Protein AF-A0A955XJ41-F1 (afdb_monomer)

Solvent-accessible surface area (backbone atoms only — not comparable to full-atom values): 13958 Å² total; per-residue (Å²): 121,62,72,56,64,52,56,71,74,58,29,57,46,48,48,54,53,58,72,77,46,78,98,50,59,32,32,36,33,60,58,56,49,47,42,31,34,90,88,40,94,58,90,63,77,48,43,33,35,38,32,64,40,56,60,67,63,51,51,52,60,45,70,76,32,88,57,41,42,82,51,98,47,95,46,34,31,33,35,62,88,76,66,35,39,33,37,56,40,62,32,54,83,80,44,52,68,58,46,76,41,99,87,73,48,71,48,77,27,46,53,51,35,44,43,83,78,61,34,40,77,42,94,52,46,52,93,64,35,23,36,50,32,68,50,50,48,50,43,42,38,47,45,52,25,71,76,38,55,91,83,28,60,66,44,58,55,54,48,34,52,45,38,56,39,44,48,66,51,22,84,70,56,38,60,56,53,47,51,61,44,48,76,75,42,94,65,97,80,65,52,67,41,40,50,16,11,17,49,46,14,35,54,38,49,76,62,50,53,74,70,36,45,50,52,50,55,49,47,78,69,32,56,90,71,53,43,100,70,60,94,51,79,78,38,39,58,67,67,23,42,68,31,20,51,54,16,44,70,48,84,129

Structure (mmCIF, N/CA/C/O backbone):
data_AF-A0A955XJ41-F1
#
_entry.id   AF-A0A955XJ41-F1
#
loop_
_atom_site.group_PDB
_atom_site.id
_atom_site.type_symbol
_atom_site.label_atom_id
_atom_site.label_alt_id
_atom_site.label_comp_id
_atom_site.label_asym_id
_atom_site.label_entity_id
_atom_site.label_seq_id
_atom_site.pdbx_PDB_ins_code
_atom_site.Cartn_x
_atom_site.Cartn_y
_atom_site.Cartn_z
_atom_site.occupancy
_atom_site.B_iso_or_equiv
_atom_site.auth_seq_id
_atom_site.auth_comp_id
_atom_site.auth_asym_id
_atom_site.auth_atom_id
_atom_site.pdbx_PDB_model_num
ATOM 1 N N . MET A 1 1 ? 12.639 -8.477 -0.400 1.00 65.50 1 MET A N 1
ATOM 2 C CA . MET A 1 1 ? 12.975 -7.058 -0.182 1.00 65.50 1 MET A CA 1
ATOM 3 C C . MET A 1 1 ? 12.779 -6.695 1.279 1.00 65.50 1 MET A C 1
ATOM 5 O O . MET A 1 1 ? 11.647 -6.737 1.748 1.00 65.50 1 MET A O 1
ATOM 9 N N . ARG A 1 2 ? 13.853 -6.351 1.993 1.00 72.25 2 ARG A N 1
ATOM 10 C CA . ARG A 1 2 ? 13.802 -5.883 3.391 1.00 72.25 2 ARG A CA 1
ATOM 11 C C . ARG A 1 2 ? 13.130 -4.505 3.498 1.00 72.25 2 ARG A C 1
ATOM 13 O O . ARG A 1 2 ? 13.432 -3.621 2.706 1.00 72.25 2 ARG A O 1
ATOM 20 N N . VAL A 1 3 ? 12.232 -4.314 4.463 1.00 78.81 3 VAL A N 1
ATOM 21 C CA . VAL A 1 3 ? 11.606 -3.005 4.739 1.00 78.81 3 VAL A CA 1
ATOM 22 C C . VAL A 1 3 ? 12.502 -2.195 5.701 1.00 78.81 3 VAL A C 1
ATOM 24 O O . VAL A 1 3 ? 12.950 -2.762 6.706 1.00 78.81 3 VAL A O 1
ATOM 27 N N . PRO A 1 4 ? 12.795 -0.907 5.422 1.00 84.69 4 PRO A N 1
ATOM 28 C CA . PRO A 1 4 ? 13.572 -0.045 6.324 1.00 84.69 4 PRO A CA 1
ATOM 29 C C . PRO A 1 4 ? 12.828 0.264 7.638 1.00 84.69 4 PRO A C 1
ATOM 31 O O . PRO A 1 4 ? 11.635 -0.003 7.727 1.00 84.69 4 PRO A O 1
ATOM 34 N N . PRO A 1 5 ? 13.484 0.814 8.677 1.00 88.38 5 PRO A N 1
ATOM 35 C CA . PRO A 1 5 ? 12.794 1.208 9.905 1.00 88.38 5 PRO A CA 1
ATOM 36 C C . PRO A 1 5 ? 11.839 2.395 9.691 1.00 88.38 5 PRO A C 1
ATOM 38 O O . PRO A 1 5 ? 11.996 3.192 8.769 1.00 88.38 5 PRO A O 1
ATOM 41 N N . LEU A 1 6 ? 10.848 2.503 10.573 1.00 91.19 6 LEU A N 1
ATOM 42 C CA . LEU A 1 6 ? 9.850 3.568 10.613 1.00 91.19 6 LEU A CA 1
ATOM 43 C C . LEU A 1 6 ? 10.397 4.779 11.379 1.00 91.19 6 LEU A C 1
ATOM 45 O O . LEU A 1 6 ? 11.135 4.613 12.348 1.00 91.19 6 LEU A O 1
ATOM 49 N N . ASP A 1 7 ? 10.018 5.989 10.964 1.00 90.94 7 ASP A N 1
ATOM 50 C CA . ASP A 1 7 ? 10.326 7.207 11.719 1.00 90.94 7 ASP A CA 1
ATOM 51 C C . ASP A 1 7 ? 9.689 7.178 13.119 1.00 90.94 7 ASP A C 1
ATOM 53 O O . ASP A 1 7 ? 8.556 6.719 13.290 1.00 90.94 7 ASP A O 1
ATOM 57 N N . ALA A 1 8 ? 10.392 7.726 14.113 1.00 89.31 8 ALA A N 1
ATOM 58 C CA . ALA A 1 8 ? 9.972 7.697 15.514 1.00 89.31 8 ALA A CA 1
ATOM 59 C C . ALA A 1 8 ? 8.598 8.357 15.756 1.00 89.31 8 ALA A C 1
ATOM 61 O O . ALA A 1 8 ? 7.858 7.940 16.652 1.00 89.31 8 ALA A O 1
ATOM 62 N N . GLY A 1 9 ? 8.233 9.373 14.963 1.00 89.81 9 GLY A N 1
ATOM 63 C CA . GLY A 1 9 ? 6.925 10.019 15.038 1.00 89.81 9 GLY A CA 1
ATOM 64 C C . GLY A 1 9 ? 5.792 9.073 14.641 1.00 89.81 9 GLY A C 1
ATOM 65 O O . GLY A 1 9 ? 4.794 8.968 15.359 1.00 89.81 9 GLY A O 1
ATOM 66 N N . TYR A 1 10 ? 5.966 8.339 13.540 1.00 94.31 10 TYR A N 1
ATOM 67 C CA . TYR A 1 10 ? 4.998 7.334 13.098 1.00 94.31 10 TYR A CA 1
ATOM 68 C C . TYR A 1 10 ? 5.013 6.082 13.975 1.00 94.31 10 TYR A C 1
ATOM 70 O O . TYR A 1 10 ? 3.951 5.522 14.236 1.00 94.31 10 TYR A O 1
ATOM 78 N N . GLU A 1 11 ? 6.175 5.664 14.480 1.00 94.88 11 GLU A N 1
ATOM 79 C CA . GLU A 1 11 ? 6.291 4.536 15.408 1.00 94.88 11 GLU A CA 1
ATOM 80 C C . GLU A 1 11 ? 5.440 4.762 16.663 1.00 94.88 11 GLU A C 1
ATOM 82 O O . GLU A 1 11 ? 4.608 3.920 17.006 1.00 94.88 11 GLU A O 1
ATOM 87 N N . ALA A 1 12 ? 5.565 5.927 17.306 1.00 94.06 12 ALA A N 1
ATOM 88 C CA . ALA A 1 12 ? 4.787 6.249 18.501 1.00 94.06 12 ALA A CA 1
ATOM 89 C C . ALA A 1 12 ? 3.269 6.252 18.233 1.00 94.06 12 ALA A C 1
ATOM 91 O O . ALA A 1 12 ? 2.487 5.770 19.059 1.00 94.06 12 ALA A O 1
ATOM 92 N N . GLN A 1 13 ? 2.846 6.762 17.071 1.00 95.50 13 GLN A N 1
ATOM 93 C CA . GLN A 1 13 ? 1.442 6.735 16.651 1.00 95.50 13 GLN A CA 1
ATOM 94 C C . GLN A 1 13 ? 0.953 5.306 16.406 1.00 95.50 13 GLN A C 1
ATOM 96 O O . GLN A 1 13 ? -0.112 4.936 16.898 1.00 95.50 13 GLN A O 1
ATOM 101 N N . LEU A 1 14 ? 1.728 4.498 15.683 1.00 96.81 14 LEU A N 1
ATOM 102 C CA . LEU A 1 14 ? 1.379 3.123 15.345 1.00 96.81 14 LEU A CA 1
ATOM 103 C C . LEU A 1 14 ? 1.300 2.237 16.590 1.00 96.81 14 LEU A C 1
ATOM 105 O O . LEU A 1 14 ? 0.358 1.463 16.709 1.00 96.81 14 LEU A O 1
ATOM 109 N N . VAL A 1 15 ? 2.228 2.378 17.542 1.00 95.94 15 VAL A N 1
ATOM 110 C CA . VAL A 1 15 ? 2.176 1.675 18.839 1.00 95.94 15 VAL A CA 1
ATOM 111 C C . VAL A 1 15 ? 0.882 2.000 19.574 1.00 95.94 15 VAL A C 1
ATOM 113 O O . VAL A 1 15 ? 0.216 1.104 20.090 1.00 95.94 15 VAL A O 1
ATOM 116 N N . ALA A 1 16 ? 0.520 3.283 19.614 1.00 96.19 16 ALA A N 1
ATOM 117 C CA . ALA A 1 16 ? -0.697 3.732 20.257 1.00 96.19 16 ALA A CA 1
ATOM 118 C C . ALA A 1 16 ? -1.946 3.139 19.586 1.00 96.19 16 ALA A C 1
ATOM 120 O O . ALA A 1 16 ? -2.750 2.503 20.255 1.00 96.19 16 ALA A O 1
ATOM 121 N N . ILE A 1 17 ? -2.061 3.307 18.271 1.00 97.25 17 ILE A N 1
ATOM 122 C CA . ILE A 1 17 ? -3.190 2.837 17.463 1.00 97.25 17 ILE A CA 1
ATOM 123 C C . ILE A 1 17 ? -3.348 1.317 17.541 1.00 97.25 17 ILE A C 1
ATOM 125 O O . ILE A 1 17 ? -4.450 0.828 17.762 1.00 97.25 17 ILE A O 1
ATOM 129 N N . ALA A 1 18 ? -2.260 0.567 17.374 1.00 95.94 18 ALA A N 1
ATOM 130 C CA . ALA A 1 18 ? -2.313 -0.887 17.304 1.00 95.94 18 ALA A CA 1
ATOM 131 C C . ALA A 1 18 ? -2.729 -1.524 18.641 1.00 95.94 18 ALA A C 1
ATOM 133 O O . ALA A 1 18 ? -3.410 -2.542 18.644 1.00 95.94 18 ALA A O 1
ATOM 134 N N . ALA A 1 19 ? -2.396 -0.892 19.773 1.00 95.50 19 ALA A N 1
ATOM 135 C CA . ALA A 1 19 ? -2.846 -1.334 21.096 1.00 95.50 19 ALA A CA 1
ATOM 136 C C . ALA A 1 19 ? -4.365 -1.193 21.310 1.00 95.50 19 ALA A C 1
ATOM 138 O O . ALA A 1 19 ? -4.930 -1.918 22.126 1.00 95.50 19 ALA A O 1
ATOM 139 N N . ASP A 1 20 ? -5.006 -0.270 20.588 1.00 96.19 20 ASP A N 1
ATOM 140 C CA . ASP A 1 20 ? -6.439 0.026 20.684 1.00 96.19 20 ASP A CA 1
ATOM 141 C C . ASP A 1 20 ? -7.254 -0.662 19.559 1.00 96.19 20 ASP A C 1
ATOM 143 O O . ASP A 1 20 ? -8.468 -0.459 19.456 1.00 96.19 20 ASP A O 1
ATOM 147 N N . LEU A 1 21 ? -6.605 -1.474 18.712 1.00 95.25 21 LEU A N 1
ATOM 148 C CA . LEU A 1 21 ? -7.235 -2.311 17.684 1.00 95.25 21 LEU A CA 1
ATOM 149 C C . LEU A 1 21 ? -7.470 -3.748 18.188 1.00 95.25 21 LEU A C 1
ATOM 151 O O . LEU A 1 21 ? -6.808 -4.195 19.126 1.00 95.25 21 LEU A O 1
ATOM 155 N N . PRO A 1 22 ? -8.387 -4.509 17.558 1.00 91.75 22 PRO A N 1
ATOM 156 C CA . PRO A 1 22 ? -8.561 -5.926 17.865 1.00 91.75 22 PRO A CA 1
ATOM 157 C C . PRO A 1 22 ? -7.255 -6.716 17.714 1.00 91.75 22 PRO A C 1
ATOM 159 O O . PRO A 1 22 ? -6.515 -6.502 16.753 1.00 91.75 22 PRO A O 1
ATOM 162 N N . ASP A 1 23 ? -7.021 -7.682 18.611 1.00 91.25 23 ASP A N 1
ATOM 163 C CA . ASP A 1 23 ? -5.862 -8.586 18.563 1.00 91.25 23 ASP A CA 1
ATOM 164 C C . ASP A 1 23 ? -5.973 -9.562 17.379 1.00 91.25 23 ASP A C 1
ATOM 166 O O . ASP A 1 23 ? -6.467 -10.692 17.471 1.00 91.25 23 ASP A O 1
ATOM 170 N N . LYS A 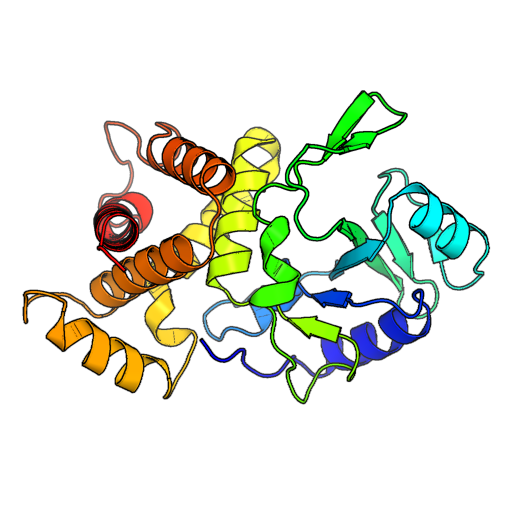1 24 ? -5.596 -9.056 16.207 1.00 90.94 24 LYS A N 1
ATOM 171 C CA . LYS A 1 24 ? -5.627 -9.720 14.908 1.00 90.94 24 LYS A CA 1
ATOM 172 C C . LYS A 1 24 ? -4.363 -9.352 14.135 1.00 90.94 24 LYS A C 1
ATOM 174 O O . LYS A 1 24 ? -3.781 -8.298 14.378 1.00 90.94 24 LYS A O 1
ATOM 179 N N . PRO A 1 25 ? -3.945 -10.177 13.160 1.00 90.44 25 PRO A N 1
ATOM 180 C CA . PRO A 1 25 ? -2.874 -9.801 12.248 1.00 90.44 25 PRO A CA 1
ATOM 181 C C . PRO A 1 25 ? -3.145 -8.446 11.577 1.00 90.44 25 PRO A C 1
ATOM 183 O O . PRO A 1 25 ? -4.176 -8.274 10.919 1.00 90.44 25 PRO A O 1
ATOM 186 N N . LEU A 1 26 ? -2.200 -7.517 11.740 1.00 94.50 26 LEU A N 1
ATOM 187 C CA . LEU A 1 26 ? -2.219 -6.176 11.157 1.00 94.50 26 LEU A CA 1
ATOM 188 C C . LEU A 1 26 ? -1.096 -6.029 10.132 1.00 94.50 26 LEU A C 1
ATOM 190 O O . LEU A 1 26 ? 0.039 -6.447 10.374 1.00 94.50 26 LEU A O 1
ATOM 194 N N . VAL A 1 27 ? -1.397 -5.387 9.007 1.00 95.50 27 VAL A N 1
ATOM 195 C CA . VAL A 1 27 ? -0.413 -5.024 7.987 1.00 95.50 27 VAL A CA 1
ATOM 196 C C . VAL A 1 27 ? -0.485 -3.524 7.719 1.00 95.50 27 VAL A C 1
ATOM 198 O O . VAL A 1 27 ? -1.509 -3.017 7.266 1.00 95.50 27 VAL A O 1
ATOM 201 N N . LEU A 1 28 ? 0.616 -2.823 7.977 1.00 96.12 28 LEU A N 1
ATOM 202 C CA . LEU A 1 28 ? 0.825 -1.431 7.598 1.00 96.12 28 LEU A CA 1
ATOM 203 C C . LEU A 1 28 ? 1.049 -1.333 6.088 1.00 96.12 28 LEU A C 1
ATOM 205 O O . LEU A 1 28 ? 1.919 -2.012 5.529 1.00 96.12 28 LEU A O 1
ATOM 209 N N . VAL A 1 29 ? 0.266 -0.472 5.442 1.00 95.06 29 VAL A N 1
ATOM 210 C CA . VAL A 1 29 ? 0.327 -0.196 4.003 1.00 95.06 29 VAL A CA 1
ATOM 211 C C . VAL A 1 29 ? 0.332 1.319 3.757 1.00 95.06 29 VAL A C 1
ATOM 213 O O . VAL A 1 29 ? 0.515 2.118 4.675 1.00 95.06 29 VAL A O 1
ATOM 216 N N . GLY A 1 30 ? 0.152 1.725 2.499 1.00 92.94 30 GLY A N 1
ATOM 217 C CA . GLY A 1 30 ? -0.169 3.110 2.168 1.00 92.94 30 GLY A CA 1
ATOM 218 C C . GLY A 1 30 ? 0.959 4.103 2.442 1.00 92.94 30 GLY A C 1
ATOM 219 O O . GLY A 1 30 ? 2.134 3.781 2.280 1.00 92.94 30 GLY A O 1
ATOM 220 N N . GLY A 1 31 ? 0.599 5.346 2.768 1.00 92.69 31 GLY A N 1
ATOM 221 C CA . GLY A 1 31 ? 1.551 6.464 2.798 1.00 92.69 31 GLY A CA 1
ATOM 222 C C . GLY A 1 31 ? 2.660 6.305 3.842 1.00 92.69 31 GLY A C 1
ATOM 223 O O . GLY A 1 31 ? 3.823 6.548 3.533 1.00 92.69 31 GLY A O 1
ATOM 224 N N . VAL A 1 32 ? 2.309 5.840 5.044 1.00 94.75 32 VAL A N 1
ATOM 225 C CA . VAL A 1 32 ? 3.264 5.635 6.149 1.00 94.75 32 VAL A CA 1
ATOM 226 C C . VAL A 1 32 ? 4.233 4.491 5.839 1.00 94.75 32 VAL A C 1
ATOM 228 O O . VAL A 1 32 ? 5.422 4.590 6.131 1.00 94.75 32 VAL A O 1
ATOM 231 N N . ALA A 1 33 ? 3.765 3.417 5.194 1.00 94.12 33 ALA A N 1
ATOM 232 C CA . ALA A 1 33 ? 4.663 2.351 4.750 1.00 94.12 33 ALA A CA 1
ATOM 233 C C . ALA A 1 33 ? 5.641 2.844 3.667 1.00 94.12 33 ALA A C 1
ATOM 235 O O . ALA A 1 33 ? 6.806 2.455 3.661 1.00 94.12 33 ALA A O 1
ATOM 236 N N . LEU A 1 34 ? 5.196 3.730 2.767 1.00 93.31 34 LEU A N 1
ATOM 237 C CA . LEU A 1 34 ? 6.064 4.316 1.740 1.00 93.31 34 LEU A CA 1
ATOM 238 C C . LEU A 1 34 ? 7.125 5.245 2.324 1.00 93.31 34 LEU A C 1
ATOM 240 O O . LEU A 1 34 ? 8.253 5.214 1.846 1.00 93.31 34 LEU A O 1
ATOM 244 N N . SER A 1 35 ? 6.807 6.025 3.363 1.00 92.56 35 SER A N 1
ATOM 245 C CA . SER A 1 35 ? 7.775 6.947 3.982 1.00 92.56 35 SER A CA 1
ATOM 246 C C . SER A 1 35 ? 8.961 6.244 4.648 1.00 92.56 35 SER A C 1
ATOM 248 O O . SER A 1 35 ? 9.924 6.898 5.028 1.00 92.56 35 SER A O 1
ATOM 250 N N . MET A 1 36 ? 8.908 4.917 4.803 1.00 91.19 36 MET A N 1
ATOM 251 C CA . MET A 1 36 ? 10.049 4.125 5.271 1.00 91.19 36 MET A CA 1
ATOM 252 C C . MET A 1 36 ? 11.150 4.037 4.201 1.00 91.19 36 MET A C 1
ATOM 254 O O . MET A 1 36 ? 12.303 3.776 4.526 1.00 91.19 36 MET A O 1
ATOM 258 N N . TYR A 1 37 ? 10.831 4.250 2.921 1.00 89.62 37 TYR A N 1
ATOM 259 C CA . TYR A 1 37 ? 11.792 4.147 1.823 1.00 89.62 37 TYR A CA 1
ATOM 260 C C . TYR A 1 37 ? 12.479 5.495 1.545 1.00 89.62 37 TYR A C 1
ATOM 262 O O . TYR A 1 37 ? 11.810 6.524 1.476 1.00 89.62 37 TYR A O 1
ATOM 270 N N . PRO A 1 38 ? 13.807 5.514 1.324 1.00 85.06 38 PRO A N 1
ATOM 271 C CA . PRO A 1 38 ? 14.610 6.745 1.350 1.00 85.06 38 PRO A CA 1
ATOM 272 C C . PRO A 1 38 ? 14.292 7.749 0.231 1.00 85.06 38 PRO A C 1
ATOM 274 O O . PRO A 1 38 ? 14.574 8.933 0.375 1.00 85.06 38 PRO A O 1
ATOM 277 N N . PHE A 1 39 ? 13.705 7.293 -0.876 1.00 87.44 39 PHE A N 1
ATOM 278 C CA . PHE A 1 39 ? 13.304 8.127 -2.017 1.00 87.44 39 PHE A CA 1
ATOM 279 C C . PHE A 1 39 ? 11.863 8.648 -1.912 1.00 87.44 39 PHE A C 1
ATOM 281 O O . PHE A 1 39 ? 11.379 9.329 -2.817 1.00 87.44 39 PHE A O 1
ATOM 288 N N . PHE A 1 40 ? 11.165 8.345 -0.817 1.00 89.00 40 PHE A N 1
ATOM 289 C CA . PHE A 1 40 ? 9.869 8.927 -0.506 1.00 89.00 40 PHE A CA 1
ATOM 290 C C . PHE A 1 40 ? 10.023 10.048 0.519 1.00 89.00 40 PHE A C 1
ATOM 292 O O . PHE A 1 40 ? 9.918 9.831 1.724 1.00 89.00 40 PHE A O 1
ATOM 299 N N . ASP A 1 41 ? 10.189 11.278 0.035 1.00 79.88 41 ASP A N 1
ATOM 300 C CA . ASP A 1 41 ? 10.057 12.472 0.874 1.00 79.88 41 ASP A CA 1
ATOM 301 C C . ASP A 1 41 ? 8.584 12.884 0.965 1.00 79.88 41 ASP A C 1
ATOM 303 O O . ASP A 1 41 ? 8.108 13.815 0.309 1.00 79.88 41 ASP A O 1
ATOM 307 N N . ARG A 1 42 ? 7.811 12.101 1.721 1.00 71.88 42 ARG A N 1
ATOM 308 C CA . ARG A 1 42 ? 6.382 12.340 1.904 1.00 71.88 42 ARG A CA 1
ATOM 309 C C . ARG A 1 42 ? 6.005 12.294 3.370 1.00 71.88 42 ARG A C 1
ATOM 311 O O . ARG A 1 42 ? 6.222 11.303 4.057 1.00 71.88 42 ARG A O 1
ATOM 318 N N . LYS A 1 43 ? 5.313 13.347 3.799 1.00 79.56 43 LYS A N 1
ATOM 319 C CA . LYS A 1 43 ? 4.518 13.341 5.025 1.00 79.56 43 LYS A CA 1
ATOM 320 C C . LYS A 1 43 ? 3.076 12.998 4.682 1.00 79.56 43 LYS A C 1
ATOM 322 O O . LYS A 1 43 ? 2.515 13.512 3.714 1.00 79.56 43 LYS A O 1
ATOM 327 N N . THR A 1 44 ? 2.497 12.104 5.462 1.00 87.69 44 THR A N 1
ATOM 328 C CA . THR A 1 44 ? 1.090 11.716 5.384 1.00 87.69 44 THR A CA 1
ATOM 329 C C . THR A 1 44 ? 0.475 11.811 6.774 1.00 87.69 44 THR A C 1
ATOM 331 O O . THR A 1 44 ? 1.114 11.448 7.763 1.00 87.69 44 THR A O 1
ATOM 334 N N . ASP A 1 45 ? -0.741 12.339 6.852 1.00 86.81 45 ASP A N 1
ATOM 335 C CA . ASP A 1 45 ? -1.441 12.542 8.128 1.00 86.81 45 ASP A CA 1
ATOM 336 C C . ASP A 1 45 ? -2.374 11.370 8.472 1.00 86.81 45 ASP A C 1
ATOM 338 O O . ASP A 1 45 ? -2.877 11.274 9.595 1.00 86.81 45 ASP A O 1
ATOM 342 N N . ASP A 1 46 ? -2.626 10.493 7.497 1.00 93.19 46 ASP A N 1
ATOM 343 C CA . ASP A 1 46 ? -3.395 9.267 7.641 1.00 93.19 46 ASP A CA 1
ATOM 344 C C . ASP A 1 46 ? -2.511 8.016 7.680 1.00 93.19 46 ASP A C 1
ATOM 346 O O . ASP A 1 46 ? -1.435 7.958 7.081 1.00 93.19 46 ASP A O 1
ATOM 350 N N . LEU A 1 47 ? -2.984 7.017 8.423 1.00 95.94 47 LEU A N 1
ATOM 351 C CA . LEU A 1 47 ? -2.344 5.721 8.594 1.00 95.94 47 LEU A CA 1
ATOM 352 C C . LEU A 1 47 ? -3.248 4.641 7.993 1.00 95.94 47 LEU A C 1
ATOM 354 O O . LEU A 1 47 ? -4.404 4.506 8.382 1.00 95.94 47 LEU A O 1
ATOM 358 N N . ASP A 1 48 ? -2.721 3.860 7.054 1.00 96.19 48 ASP A N 1
ATOM 359 C CA . ASP A 1 48 ? -3.462 2.791 6.386 1.00 96.19 48 ASP A CA 1
ATOM 360 C C . ASP A 1 48 ? -3.102 1.422 6.988 1.00 96.19 48 ASP A C 1
ATOM 362 O O . ASP A 1 48 ? -1.944 0.989 6.939 1.00 96.19 48 ASP A O 1
ATOM 366 N N . LEU A 1 49 ? -4.094 0.713 7.527 1.00 95.94 49 LEU A N 1
ATOM 367 C CA . LEU A 1 49 ? -3.954 -0.643 8.055 1.00 95.94 49 LEU A CA 1
ATOM 368 C C . LEU A 1 49 ? -4.883 -1.605 7.339 1.00 95.94 49 LEU A C 1
ATOM 370 O O . LEU A 1 49 ? -6.058 -1.334 7.110 1.00 95.94 49 LEU A O 1
ATOM 374 N N . VAL A 1 50 ? -4.352 -2.785 7.068 1.00 93.88 50 VAL A N 1
ATOM 375 C CA . VAL A 1 50 ? -5.122 -3.951 6.665 1.00 93.88 50 VAL A CA 1
ATOM 376 C C . VAL A 1 50 ? -5.190 -4.900 7.859 1.00 93.88 50 VAL A C 1
ATOM 378 O O . VAL A 1 50 ? -4.156 -5.244 8.430 1.00 93.88 50 VAL A O 1
ATOM 381 N N . ILE A 1 51 ? -6.392 -5.323 8.247 1.00 92.81 51 ILE A N 1
ATOM 382 C CA . ILE A 1 51 ? -6.625 -6.200 9.404 1.00 92.81 51 ILE A CA 1
ATOM 383 C C . ILE A 1 51 ? -7.293 -7.501 8.965 1.00 92.81 51 ILE A C 1
ATOM 385 O O . ILE A 1 51 ? -8.265 -7.481 8.212 1.00 92.81 51 ILE A O 1
ATOM 389 N N . ALA A 1 52 ? -6.796 -8.642 9.448 1.00 89.75 52 ALA A N 1
ATOM 390 C CA . ALA A 1 52 ? -7.360 -9.962 9.152 1.00 89.75 52 ALA A CA 1
ATOM 391 C C . ALA A 1 52 ? -8.690 -10.209 9.904 1.00 89.75 52 ALA A C 1
ATOM 393 O O . ALA A 1 52 ? -8.760 -10.995 10.852 1.00 89.75 52 ALA A O 1
ATOM 394 N N . SER A 1 53 ? -9.732 -9.486 9.498 1.00 89.44 53 SER A N 1
ATOM 395 C CA . SER A 1 53 ? -11.088 -9.489 10.048 1.00 89.44 53 SER A CA 1
ATOM 396 C C . SER A 1 53 ? -12.094 -9.080 8.965 1.00 89.44 53 SER A C 1
ATOM 398 O O . SER A 1 53 ? -11.727 -8.453 7.969 1.00 89.44 53 SER A O 1
ATOM 400 N N . ASP A 1 54 ? -13.369 -9.420 9.148 1.00 88.38 54 ASP A N 1
ATOM 401 C CA . ASP A 1 54 ? -14.450 -8.891 8.313 1.00 88.38 54 ASP A CA 1
ATOM 402 C C . ASP A 1 54 ? -14.872 -7.469 8.735 1.00 88.38 54 ASP A C 1
ATOM 404 O O . ASP A 1 54 ? -14.584 -7.023 9.848 1.00 88.38 54 ASP A O 1
ATOM 408 N N . ASP A 1 55 ? -15.540 -6.753 7.821 1.00 87.88 55 ASP A N 1
ATOM 409 C CA . ASP A 1 55 ? -15.993 -5.365 8.018 1.00 87.88 55 ASP A CA 1
ATOM 410 C C . ASP A 1 55 ? -16.945 -5.209 9.207 1.00 87.88 55 ASP A C 1
AT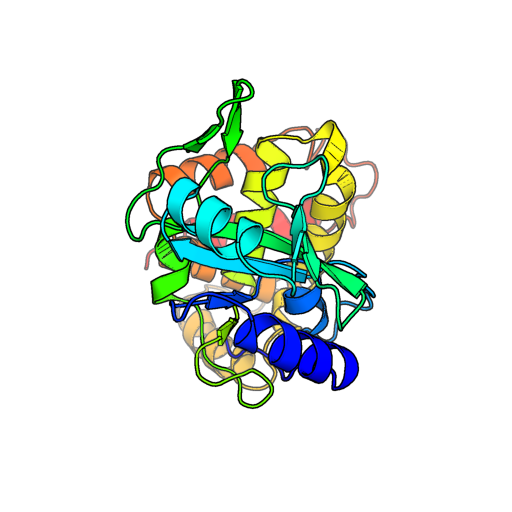OM 412 O O . ASP A 1 55 ? -16.815 -4.246 9.959 1.00 87.88 55 ASP A O 1
ATOM 416 N N . ALA A 1 56 ? -17.876 -6.145 9.404 1.00 89.44 56 ALA A N 1
ATOM 417 C CA . ALA A 1 56 ? -18.865 -6.039 10.471 1.00 89.44 56 ALA A CA 1
ATOM 418 C C . ALA A 1 56 ? -18.194 -6.125 11.848 1.00 89.44 56 ALA A C 1
ATOM 420 O O . ALA A 1 56 ? -18.435 -5.265 12.694 1.00 89.44 56 ALA A O 1
ATOM 421 N N . ALA A 1 57 ? -17.293 -7.092 12.034 1.00 91.62 57 ALA A N 1
ATOM 422 C CA . ALA A 1 57 ? -16.545 -7.268 13.274 1.00 91.62 57 ALA A CA 1
ATOM 423 C C . ALA A 1 57 ? -15.612 -6.083 13.576 1.00 91.62 57 ALA A C 1
ATOM 425 O O . ALA A 1 57 ? -15.495 -5.672 14.730 1.00 91.62 57 ALA A O 1
ATOM 426 N N . ILE A 1 58 ? -14.968 -5.499 12.555 1.00 93.25 58 ILE A N 1
ATOM 427 C CA . ILE A 1 58 ? -14.166 -4.274 12.729 1.00 93.25 58 ILE A CA 1
ATOM 428 C C . ILE A 1 58 ? -15.072 -3.126 13.167 1.00 93.25 58 ILE A C 1
ATOM 430 O O . ILE A 1 58 ? -14.767 -2.429 14.131 1.00 93.25 58 ILE A O 1
ATOM 434 N N . TYR A 1 59 ? -16.185 -2.924 12.462 1.00 92.75 59 TYR A N 1
ATOM 435 C CA . TYR A 1 59 ? -17.086 -1.813 12.729 1.00 92.75 59 TYR A CA 1
ATOM 436 C C . TYR A 1 59 ? -17.681 -1.885 14.139 1.00 92.75 59 TYR A C 1
ATOM 438 O O . TYR A 1 59 ? -17.723 -0.863 14.821 1.00 92.75 59 TYR A O 1
ATOM 446 N N . GLU A 1 60 ? -18.105 -3.070 14.582 1.00 93.75 60 GLU A N 1
ATOM 447 C CA . GLU A 1 60 ? -18.597 -3.315 15.943 1.00 93.75 60 GLU A CA 1
ATOM 448 C C . GLU A 1 60 ? -17.512 -2.993 16.981 1.00 93.75 60 GLU A C 1
ATOM 450 O O . GLU A 1 60 ? -17.708 -2.126 17.831 1.00 93.75 60 GLU A O 1
ATOM 455 N N . ALA A 1 61 ? -16.321 -3.585 16.838 1.00 95.19 61 ALA A N 1
ATOM 456 C CA . ALA A 1 61 ? -15.229 -3.405 17.793 1.00 95.19 61 ALA A CA 1
ATOM 457 C C . ALA A 1 61 ? -14.766 -1.944 17.933 1.00 95.19 61 ALA A C 1
ATOM 459 O O . ALA A 1 61 ? -14.455 -1.494 19.037 1.00 95.19 61 ALA A O 1
ATOM 460 N N . LEU A 1 62 ? -14.708 -1.194 16.828 1.00 96.75 62 LEU A N 1
ATOM 461 C CA . LEU A 1 62 ? -14.297 0.212 16.856 1.00 96.75 62 LEU A CA 1
ATOM 462 C C . LEU A 1 62 ? -15.428 1.143 17.305 1.00 96.75 62 LEU A C 1
ATOM 464 O O . LEU A 1 62 ? -15.150 2.159 17.934 1.00 96.75 62 LEU A O 1
ATOM 468 N N . SER A 1 63 ? -16.691 0.810 17.026 1.00 95.38 63 SER A N 1
ATOM 469 C CA . SER A 1 63 ? -17.840 1.611 17.479 1.00 95.38 63 SER A CA 1
ATOM 470 C C . SER A 1 63 ? -18.057 1.530 18.990 1.00 95.38 63 SER A C 1
ATOM 472 O O . SER A 1 63 ? -18.457 2.521 19.598 1.00 95.38 63 SER A O 1
ATOM 474 N N . ASP A 1 64 ? -17.765 0.378 19.597 1.00 94.62 64 ASP A N 1
ATOM 475 C CA . ASP A 1 64 ? -17.938 0.154 21.037 1.00 94.62 64 ASP A CA 1
ATOM 476 C C . ASP A 1 64 ? -16.767 0.690 21.881 1.00 94.62 64 ASP A C 1
ATOM 478 O O . ASP A 1 64 ? -16.843 0.745 23.112 1.00 94.62 64 ASP A O 1
ATOM 482 N N . SER A 1 65 ? -15.673 1.104 21.237 1.00 96.12 65 SER A N 1
ATOM 483 C CA . SER A 1 65 ? -14.467 1.581 21.908 1.00 96.12 65 SER A CA 1
ATOM 484 C C . SER A 1 65 ? -14.438 3.111 22.030 1.00 96.12 65 SER A C 1
ATOM 486 O O . SER A 1 65 ? -14.549 3.814 21.025 1.00 96.12 65 SER A O 1
ATOM 488 N N . PRO A 1 66 ? -14.170 3.677 23.225 1.00 96.94 66 PRO A N 1
ATOM 489 C CA . PRO A 1 66 ? -14.016 5.124 23.394 1.00 96.94 66 PRO A CA 1
ATOM 490 C C . PRO A 1 66 ? -12.729 5.676 22.757 1.00 96.94 66 PRO A C 1
ATOM 492 O O . PRO A 1 66 ? -12.555 6.892 22.688 1.00 96.94 66 PRO A O 1
ATOM 495 N N . ALA A 1 67 ? -11.809 4.809 22.318 1.00 97.75 67 ALA A N 1
ATOM 496 C CA . ALA A 1 67 ? -10.571 5.216 21.655 1.00 97.75 67 ALA A CA 1
ATOM 497 C C . ALA A 1 67 ? -10.794 5.659 20.200 1.00 97.75 67 ALA A C 1
ATOM 499 O O . ALA A 1 67 ? -9.900 6.260 19.599 1.00 97.75 67 ALA A O 1
ATOM 500 N N . TRP A 1 68 ? -11.972 5.386 19.635 1.00 98.25 68 TRP A N 1
ATOM 501 C CA . TRP A 1 68 ? -12.251 5.572 18.221 1.00 98.25 68 TRP A CA 1
ATOM 502 C C . TRP A 1 68 ? -13.482 6.439 17.996 1.00 98.25 68 TRP A C 1
ATOM 504 O O . TRP A 1 68 ? -14.436 6.460 18.767 1.00 98.25 68 TRP A O 1
ATOM 514 N N . THR A 1 69 ? -13.472 7.185 16.899 1.00 97.69 69 THR A N 1
ATOM 515 C CA . THR A 1 69 ? -14.674 7.828 16.374 1.00 97.69 69 THR A CA 1
ATOM 516 C C . THR A 1 69 ? -14.779 7.556 14.887 1.00 97.69 69 THR A C 1
ATOM 518 O O . THR A 1 69 ? -13.827 7.791 14.136 1.00 97.69 69 THR A O 1
ATOM 521 N N . SER A 1 70 ? -15.947 7.087 14.457 1.00 95.25 70 SER A N 1
ATOM 522 C CA . SER A 1 70 ? -16.243 6.882 13.044 1.00 95.25 70 SER A CA 1
ATOM 523 C C . SER A 1 70 ? -16.215 8.202 12.276 1.00 95.25 70 SER A C 1
ATOM 525 O O . SER A 1 70 ? -16.441 9.295 12.810 1.00 95.25 70 SER A O 1
ATOM 527 N N . THR A 1 71 ? -15.911 8.113 10.987 1.00 94.00 71 THR A N 1
ATOM 528 C CA . THR A 1 71 ? -16.058 9.239 10.067 1.00 94.00 71 THR A CA 1
ATOM 529 C C . THR A 1 71 ? -17.152 8.945 9.046 1.00 94.00 71 THR A C 1
ATOM 531 O O . THR A 1 71 ? -17.781 7.892 9.047 1.00 94.00 71 THR A O 1
ATOM 534 N N . ARG A 1 72 ? -17.373 9.892 8.133 1.00 89.31 72 ARG A N 1
ATOM 535 C CA . ARG A 1 72 ? -18.284 9.725 6.992 1.00 89.31 72 ARG A CA 1
ATOM 536 C C . ARG A 1 72 ? -17.817 8.695 5.955 1.00 89.31 72 ARG A C 1
ATOM 538 O O . ARG A 1 72 ? -18.603 8.342 5.088 1.00 89.31 72 ARG A O 1
ATOM 545 N N . LEU A 1 73 ? -16.556 8.258 5.995 1.00 87.69 73 LEU A N 1
ATOM 546 C CA . LEU A 1 73 ? -16.049 7.188 5.132 1.00 87.69 73 LEU A CA 1
ATOM 547 C C . LEU A 1 73 ? -16.013 5.889 5.943 1.00 87.69 73 LEU A C 1
ATOM 549 O O . LEU A 1 73 ? -15.392 5.864 7.002 1.00 87.69 73 LEU A O 1
ATOM 553 N N . ARG A 1 74 ? -16.641 4.820 5.432 1.00 87.69 74 ARG A N 1
ATOM 554 C CA . ARG A 1 74 ? -16.871 3.544 6.144 1.00 87.69 74 ARG A CA 1
ATOM 555 C C . ARG A 1 74 ? -15.639 2.984 6.859 1.00 87.69 74 ARG A C 1
ATOM 557 O O . ARG A 1 74 ? -15.743 2.547 7.997 1.00 87.69 74 ARG A O 1
ATOM 564 N N . PHE A 1 75 ? -14.490 3.011 6.194 1.00 91.75 75 PHE A N 1
ATOM 565 C CA . PHE A 1 75 ? -13.249 2.431 6.712 1.00 91.75 75 PHE A CA 1
ATOM 566 C C . PHE A 1 75 ? -12.332 3.427 7.404 1.00 91.75 75 PHE A C 1
ATOM 568 O O . PHE A 1 75 ? -11.290 3.031 7.914 1.00 91.75 75 PHE A O 1
ATOM 575 N N . ARG A 1 76 ? -12.701 4.709 7.429 1.00 95.25 76 ARG A N 1
ATOM 576 C CA . ARG A 1 76 ? -11.878 5.746 8.031 1.00 95.25 76 ARG A CA 1
ATOM 577 C C . ARG A 1 76 ? -12.378 6.064 9.424 1.00 95.25 76 ARG A C 1
ATOM 579 O O . ARG A 1 76 ? -13.517 6.502 9.610 1.00 95.25 76 ARG A O 1
ATOM 586 N N . TRP A 1 77 ? -11.469 5.950 10.371 1.00 97.62 77 TRP A N 1
ATOM 587 C CA . TRP A 1 77 ? -11.687 6.207 11.782 1.00 97.62 77 TRP A CA 1
ATOM 588 C C . TRP A 1 77 ? -10.741 7.297 12.255 1.00 97.62 77 TRP A C 1
ATOM 590 O O . TRP A 1 77 ? -9.681 7.523 11.678 1.00 97.62 77 TRP A O 1
ATOM 600 N N . ARG A 1 78 ? -11.120 8.001 13.312 1.00 98.06 78 ARG A N 1
ATOM 601 C CA . ARG A 1 78 ? -10.207 8.875 14.040 1.00 98.06 78 ARG A CA 1
ATOM 602 C C . ARG A 1 78 ? -9.832 8.191 15.341 1.00 98.06 78 ARG A C 1
ATOM 604 O O . ARG A 1 78 ? -10.720 7.857 16.122 1.00 98.06 78 ARG A O 1
ATOM 611 N N . HIS A 1 79 ? -8.537 8.032 15.574 1.00 98.00 79 HIS A N 1
ATOM 612 C CA . HIS A 1 79 ? -8.028 7.586 16.860 1.00 98.00 79 HIS A CA 1
ATOM 613 C C . HIS A 1 79 ? -7.975 8.777 17.826 1.00 98.00 79 HIS A C 1
ATOM 615 O O . HIS A 1 79 ? -7.323 9.789 17.552 1.00 98.00 79 HIS A O 1
ATOM 621 N N . GLU A 1 80 ? -8.679 8.699 18.951 1.00 97.88 80 GLU A N 1
ATOM 622 C CA . GLU A 1 80 ? -8.918 9.852 19.822 1.00 97.88 80 GLU A CA 1
ATOM 623 C C . GLU A 1 80 ? -7.647 10.337 20.526 1.00 97.88 80 GLU A C 1
ATOM 625 O O . GLU A 1 80 ? -7.448 11.548 20.649 1.00 97.88 80 GLU A O 1
ATOM 630 N N . ARG A 1 81 ? -6.750 9.420 20.911 1.00 96.69 81 ARG A N 1
ATOM 631 C CA . ARG A 1 81 ? -5.505 9.752 21.621 1.00 96.69 81 ARG A CA 1
ATOM 632 C C . ARG A 1 81 ? -4.453 10.396 20.722 1.00 96.69 81 ARG A C 1
ATOM 634 O O . ARG A 1 81 ? -3.824 11.366 21.131 1.00 96.69 81 ARG A O 1
ATOM 641 N N . THR A 1 82 ? -4.242 9.868 19.516 1.00 96.12 82 THR A N 1
ATOM 642 C CA . THR A 1 82 ? -3.216 10.398 18.595 1.00 96.12 82 THR A CA 1
ATOM 643 C C . THR A 1 82 ? -3.759 11.456 17.641 1.00 96.12 82 THR A C 1
ATOM 645 O O . THR A 1 82 ? -2.976 12.137 16.989 1.00 96.12 82 THR A O 1
ATOM 648 N N . ARG A 1 83 ? -5.090 11.601 17.544 1.00 96.44 83 ARG A N 1
ATOM 649 C CA . ARG A 1 83 ? -5.803 12.435 16.555 1.00 96.44 83 ARG A CA 1
ATOM 650 C C . ARG A 1 83 ? -5.585 12.016 15.097 1.00 96.44 83 ARG A C 1
ATOM 652 O O . ARG A 1 83 ? -6.066 12.702 14.199 1.00 96.44 83 ARG A O 1
ATOM 659 N N . THR A 1 84 ? -4.908 10.895 14.867 1.00 96.75 84 THR A N 1
ATOM 660 C CA . THR A 1 84 ? -4.603 10.348 13.542 1.00 96.75 84 THR A CA 1
ATOM 661 C C . THR A 1 84 ? -5.874 9.824 12.878 1.00 96.75 84 THR A C 1
ATOM 663 O O . THR A 1 84 ? -6.707 9.185 13.529 1.00 96.75 84 THR A O 1
ATOM 666 N N . LEU A 1 85 ? -6.017 10.082 11.578 1.00 97.94 85 LEU A N 1
ATOM 667 C CA . LEU A 1 85 ? -7.004 9.391 10.755 1.00 97.94 85 LEU A CA 1
ATOM 668 C C . LEU A 1 85 ? -6.435 8.034 10.351 1.00 97.94 85 LEU A C 1
ATOM 670 O O . LEU A 1 85 ? -5.313 7.958 9.864 1.00 97.94 85 LEU A O 1
ATOM 674 N N . VAL A 1 86 ? -7.199 6.973 10.563 1.00 98.00 86 VAL A N 1
ATOM 675 C CA . VAL A 1 86 ? -6.771 5.605 10.294 1.00 98.00 86 VAL A CA 1
ATOM 676 C C . VAL A 1 86 ? -7.762 4.963 9.339 1.00 98.00 86 VAL A C 1
ATOM 678 O O . VAL A 1 86 ? -8.948 4.862 9.657 1.00 98.00 86 VAL A O 1
ATOM 681 N N . ASP A 1 87 ? -7.278 4.539 8.179 1.00 95.81 87 ASP A N 1
ATOM 682 C CA . ASP A 1 87 ? -8.039 3.696 7.265 1.00 95.81 87 ASP A CA 1
ATOM 683 C C . ASP A 1 87 ? -7.817 2.236 7.680 1.00 95.81 87 ASP A C 1
ATOM 685 O O . ASP A 1 87 ? -6.721 1.704 7.533 1.00 95.81 87 ASP A O 1
ATOM 689 N N . VAL A 1 88 ? -8.846 1.599 8.245 1.00 95.50 88 VAL A N 1
ATOM 690 C CA . VAL A 1 88 ? -8.811 0.201 8.703 1.00 95.50 88 VAL A CA 1
ATOM 691 C C . VAL A 1 88 ? -9.583 -0.653 7.706 1.00 95.50 88 VAL A C 1
ATOM 693 O O . VAL A 1 88 ? -10.814 -0.688 7.706 1.00 95.50 88 VAL A O 1
ATOM 696 N N . LEU A 1 89 ? -8.848 -1.320 6.822 1.00 91.88 89 LEU A N 1
ATOM 697 C CA . LEU A 1 89 ? -9.397 -2.097 5.719 1.00 91.88 89 LEU A CA 1
ATOM 698 C C . LEU A 1 89 ? -9.508 -3.580 6.101 1.00 91.88 89 LEU A C 1
ATOM 700 O O . LEU A 1 89 ? -8.519 -4.177 6.541 1.00 91.88 89 LEU A O 1
ATOM 704 N N . PRO A 1 90 ? -10.686 -4.201 5.913 1.00 90.00 90 PRO A N 1
ATOM 705 C CA . PRO A 1 90 ? -10.869 -5.617 6.178 1.00 90.00 90 PRO A CA 1
ATOM 706 C C . PRO A 1 90 ? -10.088 -6.464 5.181 1.00 90.00 90 PRO A C 1
ATOM 708 O O . PRO A 1 90 ? -10.077 -6.213 3.972 1.00 90.00 90 PRO A O 1
ATOM 711 N N . PHE A 1 91 ? -9.511 -7.540 5.690 1.00 83.75 91 PHE A N 1
ATOM 712 C CA . PHE A 1 91 ? -8.814 -8.538 4.908 1.00 83.75 91 PHE A CA 1
ATOM 713 C C . PHE A 1 91 ? -9.252 -9.938 5.304 1.00 83.75 91 PHE A C 1
ATOM 715 O O . PHE A 1 91 ? -9.299 -10.306 6.476 1.00 83.75 91 PHE A O 1
ATOM 722 N N . GLN A 1 92 ? -9.546 -10.737 4.284 1.00 76.06 92 GLN A N 1
ATOM 723 C CA . GLN A 1 92 ? -9.803 -12.159 4.427 1.00 76.06 92 GLN A CA 1
ATOM 724 C C . GLN A 1 92 ? -8.755 -12.903 3.598 1.00 76.06 92 GLN A C 1
ATOM 726 O O . GLN A 1 92 ? -8.772 -12.779 2.369 1.00 76.06 92 GLN A O 1
ATOM 731 N N . PRO A 1 93 ? -7.837 -13.647 4.243 1.00 68.62 93 PRO A N 1
ATOM 732 C CA . PRO A 1 93 ? -6.830 -14.431 3.540 1.00 68.62 93 PRO A CA 1
ATOM 733 C C . PRO A 1 93 ? -7.449 -15.311 2.450 1.00 68.62 93 PRO A C 1
ATOM 735 O O . PRO A 1 93 ? -8.450 -15.987 2.685 1.00 68.62 93 PRO A O 1
ATOM 738 N N . GLY A 1 94 ? -6.860 -15.285 1.253 1.00 65.94 94 GLY A N 1
ATOM 739 C CA . GLY A 1 94 ? -7.300 -16.098 0.114 1.00 65.94 94 GLY A CA 1
ATOM 740 C C . GLY A 1 94 ? -8.569 -15.626 -0.609 1.00 65.94 94 GLY A C 1
ATOM 741 O O . GLY A 1 94 ? -8.938 -16.236 -1.608 1.00 65.94 94 GLY A O 1
ATOM 742 N N . SER A 1 95 ? -9.225 -14.547 -0.162 1.00 73.50 95 SER A N 1
ATOM 743 C CA . SER A 1 95 ? -10.385 -13.967 -0.851 1.00 73.50 95 SER A CA 1
ATOM 744 C C . SER A 1 95 ? -10.005 -12.696 -1.608 1.00 73.50 95 SER A C 1
ATOM 746 O O . SER A 1 95 ? -9.634 -11.690 -1.006 1.00 73.50 95 SER A O 1
ATOM 748 N N . GLU A 1 96 ? -10.204 -12.702 -2.924 1.00 73.88 96 GLU A N 1
ATOM 749 C CA . GLU A 1 96 ? -10.016 -11.525 -3.791 1.00 73.88 96 GLU A CA 1
ATOM 750 C C . GLU A 1 96 ? -11.323 -10.876 -4.242 1.00 73.88 96 GLU A C 1
ATOM 752 O O . GLU A 1 96 ? -11.306 -9.808 -4.862 1.00 73.88 96 GLU A O 1
ATOM 757 N N . ASP A 1 97 ? -12.454 -11.500 -3.909 1.00 77.12 97 ASP A N 1
ATOM 758 C CA . ASP A 1 97 ? -13.770 -10.964 -4.216 1.00 77.12 97 ASP A CA 1
ATOM 759 C C . ASP A 1 97 ? -13.924 -9.590 -3.595 1.00 77.12 97 ASP A C 1
ATOM 761 O O . ASP A 1 97 ? -13.560 -9.353 -2.440 1.00 77.12 97 ASP A O 1
ATOM 765 N N . ALA A 1 98 ? -14.478 -8.667 -4.361 1.00 79.94 98 ALA A N 1
ATOM 766 C CA . ALA A 1 98 ? -14.707 -7.340 -3.845 1.00 79.94 98 ALA A CA 1
ATOM 767 C C . ALA A 1 98 ? -15.776 -7.378 -2.744 1.00 79.94 98 ALA A C 1
ATOM 769 O O . ALA A 1 98 ? -16.770 -8.094 -2.856 1.00 79.94 98 ALA A O 1
ATOM 770 N N . LEU A 1 99 ? -15.565 -6.608 -1.682 1.00 81.19 99 LEU A N 1
ATOM 771 C CA . LEU A 1 99 ? -16.531 -6.473 -0.602 1.00 81.19 99 LEU A CA 1
ATOM 772 C C . LEU A 1 99 ? -17.573 -5.421 -0.996 1.00 81.19 99 LEU A C 1
ATOM 774 O O . LEU A 1 99 ? -17.219 -4.262 -1.221 1.00 81.19 99 LEU A O 1
ATOM 778 N N . GLU A 1 100 ? -18.836 -5.832 -1.088 1.00 81.75 100 GLU A N 1
ATOM 779 C CA . GLU A 1 100 ? -19.970 -4.912 -1.221 1.00 81.75 100 GLU A CA 1
ATOM 780 C C . GLU A 1 100 ? -20.236 -4.250 0.130 1.00 81.75 100 GLU A C 1
ATOM 782 O O . GLU A 1 100 ? -20.367 -4.933 1.149 1.00 81.75 100 GLU A O 1
ATOM 787 N N . LEU A 1 101 ? -20.314 -2.926 0.141 1.00 75.75 101 LEU A N 1
ATOM 788 C CA . LEU A 1 101 ? -20.586 -2.143 1.337 1.00 75.75 101 LEU A CA 1
ATOM 789 C C . LEU A 1 101 ? -22.082 -1.811 1.431 1.00 75.75 101 LEU A C 1
ATOM 791 O O . LEU A 1 101 ? -22.759 -1.717 0.403 1.00 75.75 101 LEU A O 1
ATOM 795 N N . PRO A 1 102 ? -22.619 -1.586 2.645 1.00 71.44 102 PRO A N 1
ATOM 796 C CA . PRO A 1 102 ? -24.036 -1.259 2.834 1.00 71.44 102 PRO A CA 1
ATOM 797 C C . PRO A 1 102 ? -24.521 -0.005 2.089 1.00 71.44 102 PRO A C 1
ATOM 799 O O . PRO A 1 102 ? -25.715 0.140 1.845 1.00 71.44 102 PRO A O 1
ATOM 802 N N . ASP A 1 103 ? -23.613 0.904 1.734 1.00 71.25 103 ASP A N 1
ATOM 803 C CA . ASP A 1 103 ? -23.885 2.133 0.980 1.00 71.25 103 ASP A CA 1
ATOM 804 C C . ASP A 1 103 ? -23.815 1.942 -0.551 1.00 71.25 103 ASP A C 1
ATOM 806 O O . ASP A 1 103 ? -23.964 2.902 -1.306 1.00 71.25 103 ASP A O 1
ATOM 810 N N . GLY A 1 104 ? -23.622 0.703 -1.019 1.00 69.44 104 GLY A N 1
ATOM 811 C CA . GLY A 1 104 ? -23.536 0.350 -2.436 1.00 69.44 104 GLY A CA 1
ATOM 812 C C . GLY A 1 104 ? -22.157 0.582 -3.058 1.00 69.44 104 GLY A C 1
ATOM 813 O O . GLY A 1 104 ? -21.977 0.316 -4.249 1.00 69.44 104 GLY A O 1
ATOM 814 N N . HIS A 1 105 ? -21.175 1.058 -2.288 1.00 70.38 105 HIS A N 1
ATOM 815 C CA . HIS A 1 105 ? -19.788 1.094 -2.735 1.00 70.38 105 HIS A CA 1
ATOM 816 C C . HIS A 1 105 ? -19.150 -0.298 -2.672 1.00 70.38 105 HIS A C 1
ATOM 818 O O . HIS A 1 105 ? -19.596 -1.191 -1.957 1.00 70.38 105 HIS A O 1
ATOM 824 N N . ARG A 1 106 ? -18.067 -0.480 -3.431 1.00 77.94 106 ARG A N 1
ATOM 825 C CA . ARG A 1 106 ? -17.333 -1.741 -3.529 1.00 77.94 106 ARG A CA 1
ATOM 826 C C . ARG A 1 106 ? -15.875 -1.513 -3.142 1.00 77.94 106 ARG A C 1
ATOM 828 O O . ARG A 1 106 ? -15.217 -0.652 -3.723 1.00 77.94 106 ARG A O 1
ATOM 835 N N . LEU A 1 107 ? -15.358 -2.304 -2.203 1.00 80.50 107 LEU A N 1
ATOM 836 C CA . LEU A 1 107 ? -13.931 -2.353 -1.883 1.00 80.50 107 LEU A CA 1
ATOM 837 C C . LEU A 1 107 ? -13.283 -3.516 -2.638 1.00 80.50 107 LEU A C 1
ATOM 839 O O . LEU A 1 107 ? -13.558 -4.682 -2.350 1.00 80.50 107 LEU A O 1
ATOM 843 N N . SER A 1 108 ? -12.405 -3.212 -3.593 1.00 80.06 108 SER A N 1
ATOM 844 C CA . SER A 1 108 ? -11.559 -4.235 -4.204 1.00 80.06 108 SER A CA 1
ATOM 845 C C . SER A 1 108 ? -10.572 -4.778 -3.173 1.00 80.06 108 SER A C 1
ATOM 847 O O . SER A 1 108 ? -9.851 -4.018 -2.531 1.00 80.06 108 SER A O 1
ATOM 849 N N . ARG A 1 109 ? -10.530 -6.106 -3.032 1.00 80.50 109 ARG A N 1
ATOM 850 C CA . ARG A 1 109 ? -9.532 -6.823 -2.218 1.00 80.50 109 ARG A CA 1
ATOM 851 C C . ARG A 1 109 ? -8.431 -7.449 -3.078 1.00 80.50 109 ARG A C 1
ATOM 853 O O . ARG A 1 109 ? -7.572 -8.177 -2.580 1.00 80.50 109 ARG A O 1
ATOM 860 N N . LYS A 1 110 ? -8.425 -7.157 -4.382 1.00 79.75 110 LYS A N 1
ATOM 861 C CA . LYS A 1 110 ? -7.387 -7.625 -5.305 1.00 79.75 110 LYS A CA 1
ATOM 862 C C . LYS A 1 110 ? -6.034 -7.053 -4.891 1.00 79.75 110 LYS A C 1
ATOM 864 O O . LYS A 1 110 ? -5.929 -5.875 -4.565 1.00 79.75 110 LYS A O 1
ATOM 869 N N . GLY A 1 111 ? -5.005 -7.897 -4.874 1.00 76.62 111 GLY A N 1
ATOM 870 C CA . GLY A 1 111 ? -3.674 -7.521 -4.384 1.00 76.62 111 GLY A CA 1
ATOM 871 C C . GLY A 1 111 ? -3.539 -7.485 -2.855 1.00 76.62 111 GLY A C 1
ATOM 872 O O . GLY A 1 111 ? -2.418 -7.405 -2.364 1.00 76.62 111 GLY A O 1
ATOM 873 N N . MET A 1 112 ? -4.637 -7.602 -2.093 1.00 80.56 112 MET A N 1
ATOM 874 C CA . MET A 1 112 ? -4.577 -7.773 -0.636 1.00 80.56 112 MET A CA 1
ATOM 875 C C . MET A 1 112 ? -4.436 -9.242 -0.229 1.00 80.56 112 MET A C 1
ATOM 877 O O . MET A 1 112 ? -3.805 -9.505 0.789 1.00 80.56 112 MET A O 1
ATOM 881 N N . ALA A 1 113 ? -4.966 -10.185 -1.028 1.00 72.50 113 ALA A N 1
ATOM 882 C CA . ALA A 1 113 ? -4.989 -11.638 -0.772 1.00 72.50 113 ALA A CA 1
ATOM 883 C C . ALA A 1 113 ? -3.678 -12.217 -0.219 1.00 72.50 113 ALA A C 1
ATOM 885 O O . ALA A 1 113 ? -3.716 -13.061 0.674 1.00 72.50 113 ALA A O 1
ATOM 886 N N . HIS A 1 114 ? -2.545 -11.726 -0.719 1.00 75.94 114 HIS A N 1
ATOM 887 C CA . HIS A 1 114 ? -1.212 -12.243 -0.411 1.00 75.94 114 HIS A CA 1
ATOM 888 C C . HIS A 1 114 ? -0.437 -11.405 0.608 1.00 75.94 114 HIS A C 1
ATOM 890 O O . HIS A 1 114 ? 0.684 -11.761 0.959 1.00 75.94 114 HIS A O 1
ATOM 896 N N . LEU A 1 115 ? -1.010 -10.311 1.131 1.00 84.12 115 LEU A N 1
ATOM 897 C CA . LEU A 1 1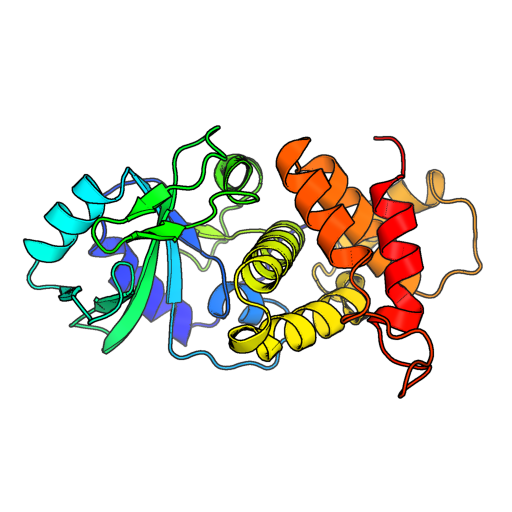15 ? -0.332 -9.472 2.127 1.00 84.12 115 LEU A CA 1
ATOM 898 C C . LEU A 1 115 ? 0.076 -10.271 3.364 1.00 84.12 115 LEU A C 1
ATOM 900 O O . LEU A 1 115 ? 1.149 -10.032 3.905 1.00 84.12 115 LEU A O 1
ATOM 904 N N . GLY A 1 116 ? -0.741 -11.240 3.784 1.00 80.25 116 GLY A N 1
ATOM 905 C CA . GLY A 1 116 ? -0.408 -12.124 4.902 1.00 80.25 116 GLY A CA 1
ATOM 906 C C . GLY A 1 116 ? 0.865 -12.949 4.683 1.00 80.25 116 GLY A C 1
ATOM 907 O O . GLY A 1 116 ? 1.576 -13.211 5.655 1.00 80.25 116 GLY A O 1
ATOM 908 N N . ASP A 1 117 ? 1.162 -13.299 3.429 1.00 83.12 117 ASP A N 1
ATOM 909 C CA . ASP A 1 117 ? 2.288 -14.155 3.042 1.00 83.12 117 ASP A CA 1
ATOM 910 C C . ASP A 1 117 ? 3.579 -13.352 2.836 1.00 83.12 117 ASP A C 1
ATOM 912 O O . ASP A 1 117 ? 4.670 -13.840 3.126 1.00 83.12 117 ASP A O 1
ATOM 916 N N . VAL A 1 118 ? 3.463 -12.115 2.337 1.00 87.12 118 VAL A N 1
ATOM 917 C CA . VAL A 1 118 ? 4.622 -11.293 1.942 1.00 87.12 118 VAL A CA 1
ATOM 918 C C . VAL A 1 118 ? 4.969 -10.179 2.927 1.00 87.12 118 VAL A C 1
ATOM 920 O O . VAL A 1 118 ? 6.072 -9.634 2.865 1.00 87.12 118 VAL A O 1
ATOM 923 N N . ALA A 1 119 ? 4.048 -9.792 3.815 1.00 91.25 119 ALA A N 1
ATOM 924 C CA . ALA A 1 119 ? 4.318 -8.763 4.812 1.00 91.25 119 ALA A CA 1
ATOM 925 C C . ALA A 1 119 ? 5.324 -9.264 5.850 1.00 91.25 119 ALA A C 1
ATOM 927 O O . ALA A 1 119 ? 5.245 -10.392 6.338 1.00 91.25 119 ALA A O 1
ATOM 928 N N . GLN A 1 120 ? 6.246 -8.390 6.237 1.00 90.88 120 GLN A N 1
ATOM 929 C CA . GLN A 1 120 ? 7.339 -8.731 7.142 1.00 90.88 120 GLN A CA 1
ATOM 930 C C . GLN A 1 120 ? 7.289 -7.899 8.416 1.00 90.88 120 GLN A C 1
ATOM 932 O O . GLN A 1 120 ? 6.833 -6.756 8.413 1.00 90.88 120 GLN A O 1
ATOM 937 N N . HIS A 1 121 ? 7.765 -8.470 9.519 1.00 92.69 121 HIS A N 1
ATOM 938 C CA . HIS A 1 121 ? 7.973 -7.699 10.740 1.00 92.69 121 HIS A CA 1
ATOM 939 C C . HIS A 1 121 ? 9.219 -6.816 10.601 1.00 92.69 121 HIS A C 1
ATOM 941 O O . HIS A 1 121 ? 10.211 -7.213 9.988 1.00 92.69 121 HIS A O 1
ATOM 947 N N . VAL A 1 122 ? 9.152 -5.615 11.172 1.00 90.38 122 VAL A N 1
ATOM 948 C CA . VAL A 1 122 ? 10.249 -4.644 11.216 1.00 90.38 122 VAL A CA 1
ATOM 949 C C . VAL A 1 122 ? 10.451 -4.252 12.676 1.00 90.38 122 VAL A C 1
ATOM 951 O O . VAL A 1 122 ? 9.486 -4.011 13.390 1.00 90.38 122 VAL A O 1
ATOM 954 N N . GLY A 1 123 ? 11.698 -4.179 13.147 1.00 89.69 123 GLY A N 1
ATOM 955 C CA . GLY A 1 123 ? 11.983 -3.961 14.574 1.00 89.69 123 GLY A CA 1
ATOM 956 C C . GLY A 1 123 ? 11.381 -2.679 15.168 1.00 89.69 123 GLY A C 1
ATOM 957 O O . GLY A 1 123 ? 11.077 -2.656 16.354 1.00 89.69 123 GLY A O 1
ATOM 958 N N . SER A 1 124 ? 11.171 -1.649 14.346 1.00 90.56 124 SER A N 1
ATOM 959 C CA . SER A 1 124 ? 10.563 -0.360 14.711 1.00 90.56 124 SER A CA 1
ATOM 960 C C . SER A 1 124 ? 9.027 -0.345 14.616 1.00 90.56 124 SER A C 1
ATOM 962 O O . SER A 1 124 ? 8.428 0.724 14.557 1.00 90.56 124 SER A O 1
ATOM 964 N N . VAL A 1 125 ? 8.367 -1.501 14.475 1.00 93.00 125 VAL A N 1
ATOM 965 C CA . VAL A 1 125 ? 6.899 -1.609 14.522 1.00 93.00 125 VAL A CA 1
ATOM 966 C C . VAL A 1 125 ? 6.469 -2.609 15.604 1.00 93.00 125 VAL A C 1
ATOM 968 O O . VAL A 1 125 ? 7.233 -3.530 15.924 1.00 93.00 125 VAL A O 1
ATOM 971 N N . PRO A 1 126 ? 5.253 -2.477 16.177 1.00 93.25 126 PRO A N 1
ATOM 972 C CA . PRO A 1 126 ? 4.751 -3.420 17.177 1.00 93.25 126 PRO A CA 1
ATOM 973 C C . PRO A 1 126 ? 4.829 -4.877 16.704 1.00 93.25 126 PRO A C 1
ATOM 975 O O . PRO A 1 126 ? 4.624 -5.164 15.530 1.00 93.25 126 PRO A O 1
ATOM 978 N N . ALA A 1 127 ? 5.073 -5.819 17.620 1.00 90.75 127 ALA A N 1
ATOM 979 C CA . ALA A 1 127 ? 5.328 -7.227 17.279 1.00 90.75 127 ALA A CA 1
ATOM 980 C C . ALA A 1 127 ? 4.202 -7.920 16.481 1.00 90.75 127 ALA A C 1
ATOM 982 O O . ALA A 1 127 ? 4.464 -8.847 15.717 1.00 90.75 127 ALA A O 1
ATOM 983 N N . HIS A 1 128 ? 2.954 -7.480 16.652 1.00 90.94 128 HIS A N 1
ATOM 984 C CA . HIS A 1 128 ? 1.781 -8.015 15.954 1.00 90.94 128 HIS A CA 1
ATOM 985 C C . HIS A 1 128 ? 1.449 -7.257 14.652 1.00 90.94 128 HIS A C 1
ATOM 987 O O . HIS A 1 128 ? 0.530 -7.647 13.930 1.00 90.94 128 HIS A O 1
ATOM 993 N N . VAL A 1 129 ? 2.202 -6.198 14.332 1.00 94.44 129 VAL A N 1
ATOM 994 C CA . VAL A 1 129 ? 2.081 -5.432 13.089 1.00 94.44 129 VAL A CA 1
ATOM 995 C C . VAL A 1 129 ? 3.189 -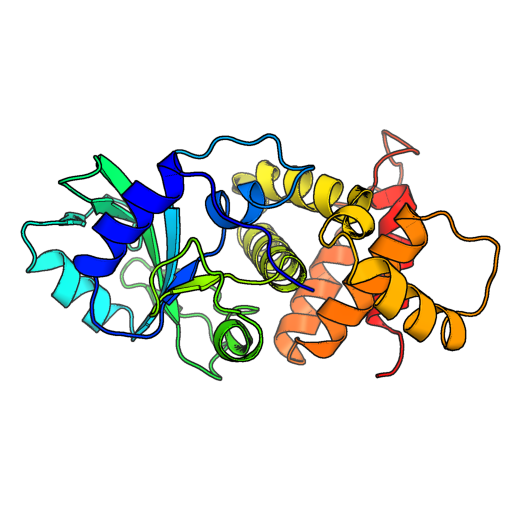5.852 12.133 1.00 94.44 129 VAL A C 1
ATOM 997 O O . VAL A 1 129 ? 4.367 -5.887 12.480 1.00 94.44 129 VAL A O 1
ATOM 1000 N N . ARG A 1 130 ? 2.820 -6.150 10.893 1.00 94.94 130 ARG A N 1
ATOM 1001 C CA . ARG A 1 130 ? 3.758 -6.356 9.786 1.00 94.94 130 ARG A CA 1
ATOM 1002 C C . ARG A 1 130 ? 3.677 -5.185 8.819 1.00 94.94 130 ARG A C 1
ATOM 1004 O O . ARG A 1 130 ? 2.707 -4.439 8.831 1.00 94.94 130 ARG A O 1
ATOM 1011 N N . VAL A 1 131 ? 4.679 -5.024 7.969 1.00 95.06 131 VAL A N 1
ATOM 1012 C CA . VAL A 1 131 ? 4.708 -3.990 6.931 1.00 95.06 131 VAL A CA 1
ATOM 1013 C C . VAL A 1 131 ? 4.701 -4.657 5.564 1.00 95.06 131 VAL A C 1
ATOM 1015 O O . VAL A 1 131 ? 5.459 -5.603 5.320 1.00 95.06 131 VAL A O 1
ATOM 1018 N N . ALA A 1 132 ? 3.833 -4.177 4.676 1.00 93.06 132 ALA A N 1
ATOM 1019 C CA . ALA A 1 132 ? 3.804 -4.646 3.300 1.00 93.06 132 ALA A CA 1
ATOM 1020 C C . ALA A 1 132 ? 5.099 -4.250 2.566 1.00 93.06 132 ALA A C 1
ATOM 1022 O O . ALA A 1 132 ? 5.540 -3.105 2.676 1.00 93.06 132 ALA A O 1
ATOM 1023 N N . PRO A 1 133 ? 5.713 -5.156 1.788 1.00 91.12 133 PRO A N 1
ATOM 1024 C CA . PRO A 1 133 ? 6.851 -4.798 0.953 1.00 91.12 133 PRO A CA 1
ATOM 1025 C C . PRO A 1 133 ? 6.420 -3.846 -0.171 1.00 91.12 133 PRO A C 1
ATOM 1027 O O . PRO A 1 133 ? 5.275 -3.876 -0.626 1.00 91.12 133 PRO A O 1
ATOM 1030 N N . LEU A 1 134 ? 7.355 -3.042 -0.683 1.00 92.50 134 LEU A N 1
ATOM 1031 C CA . LEU A 1 134 ? 7.081 -2.050 -1.730 1.00 92.50 134 LEU A CA 1
ATOM 1032 C C . LEU A 1 134 ? 6.414 -2.627 -2.982 1.00 92.50 134 LEU A C 1
ATOM 1034 O O . LEU A 1 134 ? 5.526 -1.986 -3.538 1.00 92.50 134 LEU A O 1
ATOM 1038 N N . ALA A 1 135 ? 6.774 -3.841 -3.404 1.00 92.06 135 ALA A N 1
ATOM 1039 C CA . ALA A 1 135 ? 6.113 -4.509 -4.526 1.00 92.06 135 ALA A CA 1
ATOM 1040 C C . ALA A 1 135 ? 4.621 -4.792 -4.248 1.00 92.06 135 ALA A C 1
ATOM 1042 O O . ALA A 1 135 ? 3.783 -4.572 -5.120 1.00 92.06 135 ALA A O 1
ATOM 1043 N N . ALA A 1 136 ? 4.248 -5.155 -3.017 1.00 91.44 136 ALA A N 1
ATOM 1044 C CA . ALA A 1 136 ? 2.839 -5.288 -2.645 1.00 91.44 136 ALA A CA 1
ATOM 1045 C C . ALA A 1 136 ? 2.131 -3.922 -2.615 1.00 91.44 136 ALA A C 1
ATOM 1047 O O . ALA A 1 136 ? 1.035 -3.782 -3.155 1.00 91.44 136 ALA A O 1
ATOM 1048 N N . ILE A 1 137 ? 2.773 -2.883 -2.062 1.00 93.25 137 ILE A N 1
ATOM 1049 C CA . ILE A 1 137 ? 2.220 -1.515 -2.064 1.00 93.25 137 ILE A CA 1
ATOM 1050 C C . ILE A 1 137 ? 2.019 -1.003 -3.501 1.00 93.25 137 ILE A C 1
ATOM 1052 O O . ILE A 1 137 ? 1.016 -0.348 -3.789 1.00 93.25 137 ILE A O 1
ATOM 1056 N N . THR A 1 138 ? 2.931 -1.345 -4.413 1.00 94.31 138 THR A N 1
ATOM 1057 C CA . THR A 1 138 ? 2.840 -1.045 -5.851 1.00 94.31 138 THR A CA 1
ATOM 1058 C C . THR A 1 138 ? 1.550 -1.609 -6.437 1.00 94.31 138 THR A C 1
ATOM 1060 O O . THR A 1 138 ? 0.777 -0.874 -7.049 1.00 94.31 138 THR A O 1
ATOM 1063 N N . VAL A 1 139 ? 1.255 -2.886 -6.181 1.00 93.06 139 VAL A N 1
ATOM 1064 C CA . VAL A 1 139 ? 0.023 -3.527 -6.663 1.00 93.06 139 VAL A CA 1
ATOM 1065 C C . VAL A 1 139 ? -1.213 -2.868 -6.056 1.00 93.06 139 VAL A C 1
ATOM 1067 O O . VAL A 1 139 ? -2.149 -2.551 -6.788 1.00 93.06 139 VAL A O 1
ATOM 1070 N N . LEU A 1 140 ? -1.217 -2.601 -4.746 1.00 92.44 140 LEU A N 1
ATOM 1071 C CA . LEU A 1 140 ? -2.347 -1.939 -4.084 1.00 92.44 140 LEU A CA 1
ATOM 1072 C C . LEU A 1 140 ? -2.644 -0.563 -4.695 1.00 92.44 140 LEU A C 1
ATOM 1074 O O . LEU A 1 140 ? -3.808 -0.199 -4.856 1.00 92.44 140 LEU A O 1
ATOM 1078 N N . LYS A 1 141 ? -1.611 0.189 -5.086 1.00 93.00 141 LYS A N 1
ATOM 1079 C CA . LYS A 1 141 ? -1.768 1.466 -5.796 1.00 93.00 141 LYS A CA 1
ATOM 1080 C C . LYS A 1 141 ? -2.322 1.301 -7.200 1.00 93.00 141 LYS A C 1
ATOM 1082 O O . LYS A 1 141 ? -3.228 2.040 -7.570 1.00 93.00 141 LYS A O 1
ATOM 1087 N N . MET A 1 142 ? -1.818 0.332 -7.962 1.00 93.62 142 MET A N 1
ATOM 1088 C CA . MET A 1 142 ? -2.333 0.032 -9.302 1.00 93.62 142 MET A CA 1
ATOM 1089 C C . MET A 1 142 ? -3.819 -0.339 -9.246 1.00 93.62 142 MET A C 1
ATOM 1091 O O . MET A 1 142 ? -4.617 0.203 -10.007 1.00 93.62 142 MET A O 1
ATOM 1095 N N . VAL A 1 143 ? -4.207 -1.205 -8.304 1.00 89.69 143 VAL A N 1
ATOM 1096 C CA . VAL A 1 143 ? -5.606 -1.605 -8.085 1.00 89.69 143 VAL A CA 1
ATOM 1097 C C . VAL A 1 143 ? -6.453 -0.404 -7.664 1.00 89.69 143 VAL A C 1
ATOM 1099 O O . VAL A 1 143 ? -7.477 -0.132 -8.286 1.00 89.69 143 VAL A O 1
ATOM 1102 N N . ALA A 1 144 ? -6.010 0.364 -6.664 1.00 88.00 144 ALA A N 1
ATOM 1103 C CA . ALA A 1 144 ? -6.759 1.521 -6.181 1.00 88.00 144 ALA A CA 1
ATOM 1104 C C . ALA A 1 144 ? -6.947 2.599 -7.260 1.00 88.00 144 ALA A C 1
ATOM 1106 O O . ALA A 1 144 ? -8.006 3.228 -7.320 1.00 88.00 144 ALA A O 1
ATOM 1107 N N . TRP A 1 145 ? -5.943 2.804 -8.116 1.00 91.62 145 TRP A N 1
ATOM 1108 C CA . TRP A 1 145 ? -6.044 3.707 -9.256 1.00 91.62 145 TRP A CA 1
ATOM 1109 C C . TRP A 1 145 ? -6.995 3.172 -10.328 1.00 91.62 145 TRP A C 1
ATOM 1111 O O . TRP A 1 145 ? -7.814 3.935 -10.826 1.00 91.62 145 TRP A O 1
ATOM 1121 N N . MET A 1 146 ? -6.949 1.873 -10.648 1.00 89.06 146 MET A N 1
ATOM 1122 C CA . MET A 1 146 ? -7.877 1.25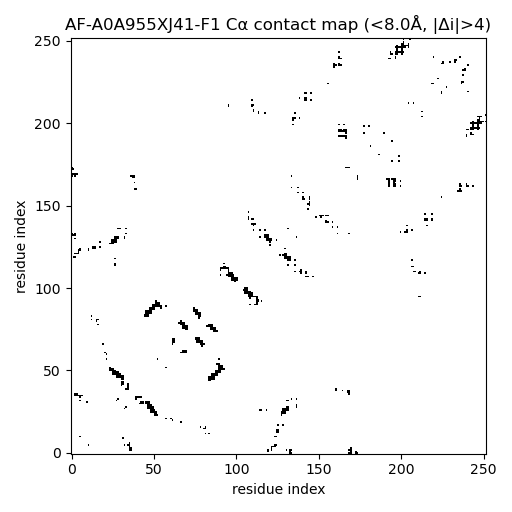5 -11.607 1.00 89.06 146 MET A CA 1
ATOM 1123 C C . MET A 1 146 ? -9.339 1.352 -11.162 1.00 89.06 146 MET A C 1
ATOM 1125 O O . MET A 1 146 ? -10.222 1.473 -12.011 1.00 89.06 146 MET A O 1
ATOM 1129 N N . ASP A 1 147 ? -9.592 1.327 -9.853 1.00 84.75 147 ASP A N 1
ATOM 1130 C CA . ASP A 1 147 ? -10.937 1.494 -9.302 1.00 84.75 147 ASP A CA 1
ATOM 1131 C C . ASP A 1 147 ? -11.431 2.947 -9.405 1.00 84.75 147 ASP A C 1
ATOM 1133 O O . ASP A 1 147 ? -12.603 3.184 -9.700 1.00 84.75 147 ASP A O 1
ATOM 1137 N N . ARG A 1 148 ? -10.560 3.934 -9.139 1.00 85.50 148 ARG A N 1
ATOM 1138 C CA . ARG A 1 148 ? -10.928 5.363 -9.046 1.00 85.50 148 ARG A CA 1
ATOM 1139 C C . ARG A 1 148 ? -9.866 6.287 -9.664 1.00 85.50 148 ARG A C 1
ATOM 1141 O O . ARG A 1 148 ? -9.268 7.098 -8.951 1.00 85.50 148 ARG A O 1
ATOM 1148 N N . PRO A 1 149 ? -9.638 6.241 -10.986 1.00 85.69 149 PRO A N 1
ATOM 1149 C CA . PRO A 1 149 ? -8.511 6.941 -11.608 1.00 85.69 149 PRO A CA 1
ATOM 1150 C C . PRO A 1 149 ? -8.588 8.467 -11.444 1.00 85.69 149 PRO A C 1
ATOM 1152 O O . PRO A 1 149 ? -7.563 9.116 -11.236 1.00 85.69 149 PRO A O 1
ATOM 1155 N N . ALA A 1 150 ? -9.801 9.037 -11.444 1.00 84.88 150 ALA A N 1
ATOM 1156 C CA . ALA A 1 150 ? -10.032 10.474 -11.268 1.00 84.88 150 ALA A CA 1
ATOM 1157 C C . ALA A 1 150 ? -9.667 10.998 -9.863 1.00 84.88 150 ALA A C 1
ATOM 1159 O O . ALA A 1 150 ? -9.316 12.164 -9.712 1.00 84.88 150 ALA A O 1
ATOM 1160 N N . GLU A 1 151 ? -9.721 10.148 -8.833 1.00 84.25 151 GLU A N 1
ATOM 1161 C CA . GLU A 1 151 ? -9.476 10.531 -7.430 1.00 84.25 151 GLU A CA 1
ATOM 1162 C C . GLU A 1 151 ? -8.070 10.142 -6.948 1.00 84.25 151 GLU A C 1
ATOM 1164 O O . GLU A 1 151 ? -7.645 10.502 -5.847 1.00 84.25 151 GLU A O 1
ATOM 1169 N N . ARG A 1 152 ? -7.335 9.366 -7.752 1.00 86.69 152 ARG A N 1
ATOM 1170 C CA . ARG A 1 152 ? -6.108 8.681 -7.328 1.00 86.69 152 ARG A CA 1
ATOM 1171 C C . ARG A 1 152 ? -4.875 9.105 -8.125 1.00 86.69 152 ARG A C 1
ATOM 1173 O O . ARG A 1 152 ? -3.892 8.378 -8.144 1.00 86.69 152 ARG A O 1
ATOM 1180 N N . ALA A 1 153 ? -4.861 10.312 -8.697 1.00 85.12 153 ALA A N 1
ATOM 1181 C CA . ALA A 1 153 ? -3.698 10.860 -9.413 1.00 85.12 153 ALA A CA 1
ATOM 1182 C C . ALA A 1 153 ? -2.381 10.774 -8.606 1.00 85.12 153 ALA A C 1
ATOM 1184 O O . ALA A 1 153 ? -1.329 10.482 -9.171 1.00 85.12 153 ALA A O 1
ATOM 1185 N N . LYS A 1 154 ? -2.447 10.930 -7.273 1.00 87.31 154 LYS A N 1
ATOM 1186 C CA . LYS A 1 154 ? -1.291 10.766 -6.371 1.00 87.31 154 LYS A CA 1
ATOM 1187 C C . LYS A 1 154 ? -0.644 9.378 -6.435 1.00 87.31 154 LYS A C 1
ATOM 1189 O O . LYS A 1 154 ? 0.565 9.273 -6.270 1.00 87.31 154 LYS A O 1
ATOM 1194 N N . ASP A 1 155 ? -1.416 8.324 -6.709 1.00 91.25 155 ASP A N 1
ATOM 1195 C CA . ASP A 1 155 ? -0.851 6.980 -6.846 1.00 91.25 155 ASP A CA 1
ATOM 1196 C C . ASP A 1 155 ? 0.034 6.870 -8.083 1.00 91.25 155 ASP A C 1
ATOM 1198 O O . ASP A 1 155 ? 1.043 6.184 -8.024 1.00 91.25 155 ASP A O 1
ATOM 1202 N N . LEU A 1 156 ? -0.288 7.569 -9.179 1.00 92.06 156 LEU A N 1
ATOM 1203 C CA . LEU A 1 156 ? 0.570 7.580 -10.365 1.00 92.06 156 LEU A CA 1
ATOM 1204 C C . LEU A 1 156 ? 1.914 8.261 -10.089 1.00 92.06 156 LEU A C 1
ATOM 1206 O O . LEU A 1 156 ? 2.929 7.835 -10.630 1.00 92.06 156 LEU A O 1
ATOM 1210 N N . ALA A 1 157 ? 1.937 9.306 -9.257 1.00 90.94 157 ALA A N 1
ATOM 1211 C CA . ALA A 1 157 ? 3.184 9.938 -8.830 1.00 90.94 157 ALA A CA 1
ATOM 1212 C C . ALA A 1 157 ? 4.016 8.987 -7.953 1.00 90.94 157 ALA A C 1
ATOM 1214 O O . ALA A 1 157 ? 5.199 8.785 -8.220 1.00 90.94 157 ALA A O 1
ATOM 1215 N N . ASP A 1 158 ? 3.380 8.336 -6.973 1.00 93.25 158 ASP A N 1
ATOM 1216 C CA . ASP A 1 158 ? 4.046 7.343 -6.125 1.00 93.25 158 ASP A CA 1
ATOM 1217 C C . ASP A 1 158 ? 4.595 6.169 -6.968 1.00 93.25 158 ASP A C 1
ATOM 1219 O O . ASP A 1 158 ? 5.715 5.718 -6.750 1.00 93.25 158 ASP A O 1
ATOM 1223 N N . LEU A 1 159 ? 3.844 5.691 -7.966 1.00 95.00 159 LEU A N 1
ATOM 1224 C CA . LEU A 1 159 ? 4.262 4.598 -8.851 1.00 95.00 159 LEU A CA 1
ATOM 1225 C C . LEU A 1 159 ? 5.442 4.975 -9.756 1.00 95.00 159 LEU A C 1
ATOM 1227 O O . LEU A 1 159 ? 6.321 4.142 -9.964 1.00 95.00 159 LEU A O 1
ATOM 1231 N N . ARG A 1 160 ? 5.505 6.218 -10.252 1.00 94.06 160 ARG A N 1
ATOM 1232 C CA . ARG A 1 160 ? 6.683 6.721 -10.980 1.00 94.06 160 ARG A CA 1
ATOM 1233 C C . ARG A 1 160 ? 7.929 6.726 -10.104 1.00 94.06 160 ARG A C 1
ATOM 1235 O O . ARG A 1 160 ? 8.976 6.266 -10.548 1.00 94.06 160 ARG A O 1
ATOM 1242 N N . LEU A 1 161 ? 7.805 7.203 -8.862 1.00 94.56 161 LEU A N 1
ATOM 1243 C CA . LEU A 1 161 ? 8.912 7.196 -7.902 1.00 94.56 161 LEU A CA 1
ATOM 1244 C C . LEU A 1 161 ? 9.383 5.774 -7.603 1.00 94.56 161 LEU A C 1
ATOM 1246 O O . LEU A 1 161 ? 10.585 5.529 -7.597 1.00 94.56 161 LEU A O 1
ATOM 1250 N N . ILE A 1 162 ? 8.453 4.834 -7.416 1.00 95.00 162 ILE A N 1
ATOM 1251 C CA . ILE A 1 162 ? 8.794 3.425 -7.191 1.00 95.00 162 ILE A CA 1
ATOM 1252 C C . ILE A 1 162 ? 9.524 2.842 -8.398 1.00 95.00 162 ILE A C 1
ATOM 1254 O O . ILE A 1 162 ? 10.567 2.226 -8.218 1.00 95.00 162 ILE A O 1
ATOM 1258 N N . LEU A 1 163 ? 9.004 3.041 -9.613 1.00 94.50 163 LEU A N 1
ATOM 1259 C CA . LEU A 1 163 ? 9.637 2.535 -10.834 1.00 94.50 163 LEU A CA 1
ATOM 1260 C C . LEU A 1 163 ? 11.066 3.057 -10.993 1.00 94.50 163 LEU A C 1
ATOM 1262 O O . LEU A 1 163 ? 11.944 2.289 -11.366 1.00 94.50 163 LEU A O 1
ATOM 1266 N N . ALA A 1 164 ? 11.286 4.337 -10.694 1.00 94.31 164 ALA A N 1
ATOM 1267 C CA . ALA A 1 164 ? 12.573 4.999 -10.866 1.00 94.31 164 ALA A CA 1
ATOM 1268 C C . ALA A 1 164 ? 13.602 4.712 -9.765 1.00 94.31 164 ALA A C 1
ATOM 1270 O O . ALA A 1 164 ? 14.757 5.068 -9.955 1.00 94.31 164 ALA A O 1
ATOM 1271 N N . ASN A 1 165 ? 13.193 4.141 -8.626 1.00 93.12 165 ASN A N 1
ATOM 1272 C CA . ASN A 1 165 ? 14.069 4.011 -7.456 1.00 93.12 165 ASN A CA 1
ATOM 1273 C C . ASN A 1 165 ? 13.969 2.645 -6.756 1.00 93.12 165 ASN A C 1
ATOM 1275 O O . ASN A 1 165 ? 14.405 2.503 -5.609 1.00 93.12 165 ASN A O 1
ATOM 1279 N N . TYR A 1 166 ? 13.363 1.631 -7.384 1.00 91.12 166 TYR A N 1
ATOM 1280 C CA . TYR A 1 166 ? 13.160 0.326 -6.742 1.00 91.12 166 TYR A CA 1
ATOM 1281 C C . TYR A 1 166 ? 14.479 -0.298 -6.259 1.00 91.12 166 TYR A C 1
ATOM 1283 O O . TYR A 1 166 ? 14.519 -0.944 -5.211 1.00 91.12 166 TYR A O 1
ATOM 1291 N N . GLU A 1 167 ? 15.576 -0.034 -6.968 1.00 84.81 167 GLU A N 1
ATOM 1292 C CA . GLU A 1 167 ? 16.931 -0.449 -6.615 1.00 84.81 167 GLU A CA 1
ATOM 1293 C C . GLU A 1 167 ? 17.434 0.111 -5.283 1.00 84.81 167 GLU A C 1
ATOM 1295 O O . GLU A 1 167 ? 18.175 -0.549 -4.554 1.00 84.81 167 GLU A O 1
ATOM 1300 N N . GLN A 1 168 ? 16.990 1.313 -4.923 1.00 83.38 168 GLN A N 1
ATOM 1301 C CA . GLN A 1 168 ? 17.350 1.968 -3.667 1.00 83.38 168 GLN A CA 1
ATOM 1302 C C . GLN A 1 168 ? 16.511 1.462 -2.487 1.00 83.38 168 GLN A C 1
ATOM 1304 O O . GLN A 1 168 ? 16.833 1.742 -1.332 1.00 83.38 168 GLN A O 1
ATOM 1309 N N . GLY A 1 169 ? 15.432 0.715 -2.752 1.00 69.50 169 GLY A N 1
ATOM 1310 C CA . GLY A 1 169 ? 14.462 0.280 -1.744 1.00 69.50 169 GLY A CA 1
ATOM 1311 C C . GLY A 1 169 ? 14.998 -0.744 -0.750 1.00 69.50 169 GLY A C 1
ATOM 1312 O O . GLY A 1 169 ? 14.371 -0.964 0.286 1.00 69.50 169 GLY A O 1
ATOM 1313 N N . ALA A 1 170 ? 16.153 -1.353 -1.034 1.00 58.44 170 ALA A N 1
ATOM 1314 C CA . ALA A 1 170 ? 16.797 -2.292 -0.127 1.00 58.44 170 ALA A CA 1
ATOM 1315 C C . ALA A 1 170 ? 18.331 -2.295 -0.263 1.00 58.44 170 ALA A C 1
ATOM 1317 O O . ALA A 1 170 ? 18.897 -3.192 -0.894 1.00 58.44 170 ALA A O 1
ATOM 1318 N N . PRO A 1 171 ? 19.031 -1.333 0.367 1.00 45.62 171 PRO A N 1
ATOM 1319 C CA . PRO A 1 171 ? 20.489 -1.349 0.443 1.00 45.62 171 PRO A CA 1
ATOM 1320 C C . PRO A 1 171 ? 20.975 -2.689 1.033 1.00 45.62 171 PRO A C 1
ATOM 1322 O O . PRO A 1 171 ? 20.570 -3.069 2.133 1.00 45.62 171 PRO A O 1
ATOM 1325 N N . GLY A 1 172 ? 21.806 -3.427 0.290 1.00 54.03 172 GLY A N 1
ATOM 1326 C CA . GLY A 1 172 ? 22.354 -4.741 0.669 1.00 54.03 172 GLY A CA 1
ATOM 1327 C C . GLY A 1 172 ? 21.599 -5.954 0.102 1.00 54.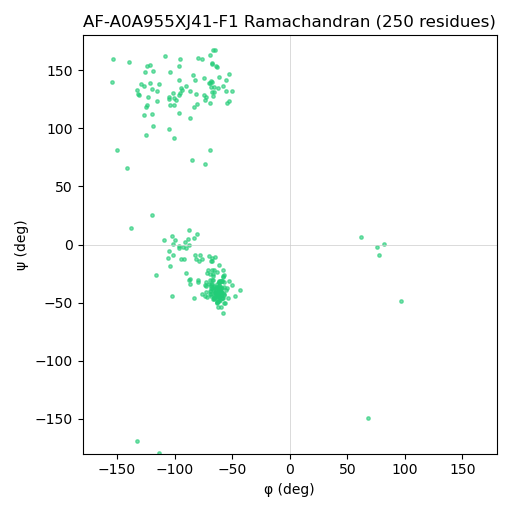03 172 GLY A C 1
ATOM 1328 O O . GLY A 1 172 ? 22.223 -6.814 -0.500 1.00 54.03 172 GLY A O 1
ATOM 1329 N N . ASP A 1 173 ? 20.268 -6.007 0.216 1.00 61.22 173 ASP A N 1
ATOM 1330 C CA . ASP A 1 173 ? 19.443 -7.085 -0.380 1.00 61.22 173 ASP A CA 1
ATOM 1331 C C . ASP A 1 173 ? 19.354 -6.925 -1.910 1.00 61.22 173 ASP A C 1
ATOM 1333 O O . ASP A 1 173 ? 19.315 -7.895 -2.658 1.00 61.22 173 ASP A O 1
ATOM 1337 N N . TYR A 1 174 ? 19.377 -5.681 -2.402 1.00 62.66 174 TYR A N 1
ATOM 1338 C CA . TYR A 1 174 ? 19.353 -5.401 -3.834 1.00 62.66 174 TYR A CA 1
ATOM 1339 C C . TYR A 1 174 ? 20.590 -5.932 -4.567 1.00 62.66 174 TYR A C 1
ATOM 1341 O O . TYR A 1 174 ? 20.432 -6.497 -5.640 1.00 62.66 174 TYR A O 1
ATOM 1349 N N . SER A 1 175 ? 21.805 -5.805 -4.017 1.00 59.69 175 SER A N 1
ATOM 1350 C CA . SER A 1 175 ? 23.011 -6.305 -4.696 1.00 59.69 175 SER A CA 1
ATOM 1351 C C . SER A 1 175 ? 22.999 -7.821 -4.838 1.00 59.69 175 SER A C 1
ATOM 1353 O O . SER A 1 175 ? 23.313 -8.321 -5.910 1.00 59.69 175 SER A O 1
ATOM 1355 N N . ASP A 1 176 ? 22.578 -8.543 -3.801 1.00 64.56 176 ASP A N 1
ATOM 1356 C CA . ASP A 1 176 ? 22.557 -10.007 -3.815 1.00 64.56 176 ASP A CA 1
ATOM 1357 C C . ASP A 1 176 ? 21.448 -10.519 -4.744 1.00 64.56 176 ASP A C 1
ATOM 1359 O O . ASP A 1 176 ? 21.691 -11.342 -5.625 1.00 64.56 176 ASP A O 1
ATOM 1363 N N . ARG A 1 177 ? 20.246 -9.935 -4.649 1.00 66.06 177 ARG A N 1
ATOM 1364 C CA . ARG A 1 177 ? 19.110 -10.295 -5.510 1.00 66.06 177 ARG A CA 1
ATOM 1365 C C . ARG A 1 177 ? 19.307 -9.881 -6.960 1.00 66.06 177 ARG A C 1
ATOM 1367 O O . ARG A 1 177 ? 18.822 -10.580 -7.844 1.00 66.06 177 ARG A O 1
ATOM 1374 N N . LEU A 1 178 ? 19.982 -8.759 -7.219 1.00 65.19 178 LEU A N 1
ATOM 1375 C CA . LEU A 1 178 ? 20.320 -8.354 -8.577 1.00 65.19 178 LEU A CA 1
ATOM 1376 C C . LEU A 1 178 ? 21.445 -9.213 -9.138 1.00 65.19 178 LEU A C 1
ATOM 1378 O O . LEU A 1 178 ? 21.398 -9.502 -10.317 1.00 65.19 178 LEU A O 1
ATOM 1382 N N . VAL A 1 179 ? 22.418 -9.653 -8.335 1.00 62.09 179 VAL A N 1
ATOM 1383 C CA . VAL A 1 179 ? 23.435 -10.619 -8.781 1.00 62.09 179 VAL A CA 1
ATOM 1384 C C . VAL A 1 179 ? 22.775 -11.945 -9.156 1.00 62.09 179 VAL A C 1
ATOM 1386 O O . VAL A 1 179 ? 22.995 -12.423 -10.267 1.00 62.09 179 VAL A O 1
ATOM 1389 N N . ASP A 1 180 ? 21.911 -12.487 -8.297 1.00 63.50 180 ASP A N 1
ATOM 1390 C CA . ASP A 1 180 ? 21.155 -13.714 -8.578 1.00 63.50 180 ASP A CA 1
ATOM 1391 C C . ASP A 1 180 ? 20.270 -13.550 -9.821 1.00 63.50 180 ASP A C 1
ATOM 13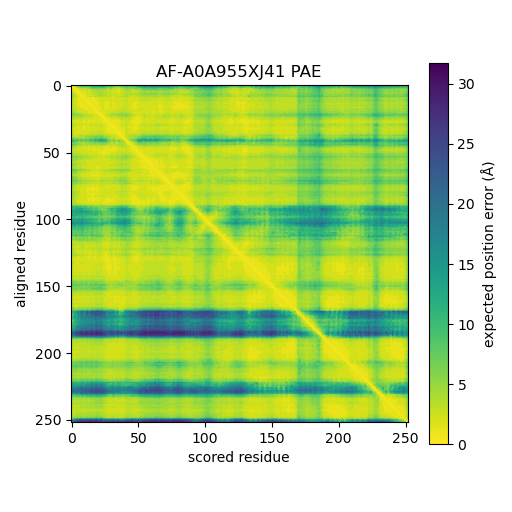93 O O . ASP A 1 180 ? 20.256 -14.396 -10.713 1.00 63.50 180 ASP A O 1
ATOM 1397 N N . ALA A 1 181 ? 19.588 -12.409 -9.935 1.00 59.06 181 ALA A N 1
ATOM 1398 C CA . ALA A 1 181 ? 18.805 -12.074 -11.111 1.00 59.06 181 ALA A CA 1
ATOM 1399 C C . ALA A 1 181 ? 19.647 -11.785 -12.360 1.00 59.06 181 ALA A C 1
ATOM 1401 O O . ALA A 1 181 ? 19.160 -12.030 -13.454 1.00 59.06 181 ALA A O 1
ATOM 1402 N N . TRP A 1 182 ? 20.870 -11.265 -12.244 1.00 59.16 182 TRP A N 1
ATOM 1403 C CA . TRP A 1 182 ? 21.769 -10.980 -13.368 1.00 59.16 182 TRP A CA 1
ATOM 1404 C C . TRP A 1 182 ? 22.337 -12.253 -13.977 1.00 59.16 182 TRP A C 1
ATOM 1406 O O . TRP A 1 182 ? 22.659 -12.249 -15.161 1.00 59.16 182 TRP A O 1
ATOM 1416 N N . TYR A 1 183 ? 22.412 -13.350 -13.221 1.00 57.94 183 TYR A N 1
ATOM 1417 C CA . TYR A 1 183 ? 22.671 -14.663 -13.811 1.00 57.94 183 TYR A CA 1
ATOM 1418 C C . TYR A 1 183 ? 21.510 -15.135 -14.706 1.00 57.94 183 TYR A C 1
ATOM 1420 O O . TYR A 1 183 ? 21.758 -15.807 -15.708 1.00 57.94 183 TYR A O 1
ATOM 1428 N N . ASP A 1 184 ? 20.272 -14.726 -14.402 1.00 54.97 184 ASP A N 1
ATOM 1429 C CA . ASP A 1 184 ? 19.074 -15.009 -15.209 1.00 54.97 184 ASP A CA 1
ATOM 1430 C C . ASP A 1 184 ? 18.787 -13.932 -16.282 1.00 54.97 184 ASP A C 1
ATOM 1432 O O . ASP A 1 184 ? 18.109 -14.198 -17.281 1.00 54.97 184 ASP A O 1
ATOM 1436 N N . ALA A 1 185 ? 19.260 -12.696 -16.081 1.00 54.81 185 ALA A N 1
ATOM 1437 C CA . ALA A 1 185 ? 18.951 -11.541 -16.914 1.00 54.81 185 ALA A CA 1
ATOM 1438 C C . ALA A 1 185 ? 20.013 -11.355 -18.008 1.00 54.81 185 ALA A C 1
ATOM 1440 O O . ALA A 1 185 ? 21.211 -11.369 -17.735 1.00 54.81 185 ALA A O 1
ATOM 1441 N N . PRO A 1 186 ? 19.635 -11.131 -19.276 1.00 45.59 186 PRO A N 1
ATOM 1442 C CA . PRO A 1 186 ? 20.554 -11.473 -20.349 1.00 45.59 186 PRO A CA 1
ATOM 1443 C C . PRO A 1 186 ? 21.632 -10.438 -20.676 1.00 45.59 186 PRO A C 1
ATOM 1445 O O . PRO A 1 186 ? 22.242 -10.634 -21.725 1.00 45.59 186 PRO A O 1
ATOM 1448 N N . ARG A 1 187 ? 21.823 -9.305 -19.964 1.00 60.12 187 ARG A N 1
ATOM 1449 C CA . ARG A 1 187 ? 22.669 -8.218 -20.519 1.00 60.12 187 ARG A CA 1
ATOM 1450 C C . ARG A 1 187 ? 23.347 -7.265 -19.528 1.00 60.12 187 ARG A C 1
ATOM 1452 O O . ARG A 1 187 ? 22.746 -6.763 -18.588 1.00 60.12 187 ARG A O 1
ATOM 1459 N N . THR A 1 188 ? 24.593 -6.931 -19.862 1.00 61.25 188 THR A N 1
ATOM 1460 C CA . THR A 1 188 ? 25.481 -5.962 -19.199 1.00 61.25 188 THR A CA 1
ATOM 1461 C C . THR A 1 188 ? 25.210 -4.493 -19.574 1.00 61.25 188 THR A C 1
ATOM 1463 O O . THR A 1 188 ? 26.039 -3.640 -19.274 1.00 61.25 188 THR A O 1
ATOM 1466 N N . ASP A 1 189 ? 24.119 -4.185 -20.284 1.00 78.12 189 ASP A N 1
ATOM 1467 C CA . ASP A 1 189 ? 23.828 -2.851 -20.841 1.00 78.12 189 ASP A CA 1
ATOM 1468 C C . ASP A 1 189 ? 22.669 -2.108 -20.150 1.00 78.12 189 ASP A C 1
ATOM 1470 O O . ASP A 1 189 ? 22.304 -1.018 -20.587 1.00 78.12 189 ASP A O 1
ATOM 1474 N N . TRP A 1 190 ? 22.087 -2.667 -19.085 1.00 84.81 190 TRP A N 1
ATOM 1475 C CA . TRP A 1 190 ? 20.962 -2.038 -18.385 1.00 84.81 190 TRP A CA 1
ATOM 1476 C C . TRP A 1 190 ? 21.447 -0.980 -17.395 1.00 84.81 190 TRP A C 1
ATOM 1478 O O . TRP A 1 190 ? 22.440 -1.185 -16.693 1.00 84.81 190 TRP A O 1
ATOM 1488 N N . SER A 1 191 ? 20.714 0.130 -17.291 1.00 87.88 191 SER A N 1
ATOM 1489 C CA . SER A 1 191 ? 20.887 1.053 -16.165 1.00 87.88 191 SER A CA 1
ATOM 1490 C C . SER A 1 191 ? 20.377 0.420 -14.862 1.00 87.88 191 SER A C 1
ATOM 1492 O O . SER A 1 191 ? 19.622 -0.558 -14.881 1.00 87.88 191 SER A O 1
ATOM 1494 N N . LEU A 1 192 ? 20.777 0.974 -13.715 1.00 85.19 192 LEU A N 1
ATOM 1495 C CA . LEU A 1 192 ? 20.328 0.469 -12.415 1.00 85.19 192 LEU A CA 1
ATOM 1496 C C . LEU A 1 192 ? 18.811 0.599 -12.248 1.00 85.19 192 LEU A C 1
ATOM 1498 O O . LEU A 1 192 ? 18.184 -0.321 -11.737 1.00 85.19 192 LEU A O 1
ATOM 1502 N N . GLU A 1 193 ? 18.218 1.677 -12.751 1.00 89.94 193 GLU A N 1
ATOM 1503 C CA . GLU A 1 193 ? 16.774 1.922 -12.729 1.00 89.94 193 GLU A CA 1
ATOM 1504 C C . GLU A 1 193 ? 16.026 0.908 -13.606 1.00 89.94 193 GLU A C 1
ATOM 1506 O O . GLU A 1 193 ? 14.975 0.398 -13.226 1.00 89.94 193 GLU A O 1
ATOM 1511 N N . GLN A 1 194 ? 16.580 0.553 -14.772 1.00 91.25 194 GLN A N 1
ATOM 1512 C CA . GLN A 1 194 ? 16.003 -0.479 -15.645 1.00 91.25 194 GLN A CA 1
ATOM 1513 C C . GLN A 1 194 ? 16.032 -1.855 -14.976 1.00 91.25 194 GLN A C 1
ATOM 1515 O O . GLN A 1 194 ? 15.045 -2.595 -15.018 1.00 91.25 194 GLN A O 1
ATOM 1520 N N . ALA A 1 195 ? 17.151 -2.184 -14.331 1.00 87.19 195 ALA A N 1
ATOM 1521 C CA . ALA A 1 195 ? 17.311 -3.412 -13.565 1.00 87.19 195 ALA A CA 1
ATOM 1522 C C . ALA A 1 195 ? 16.365 -3.449 -12.348 1.00 87.19 195 ALA A C 1
ATOM 1524 O O . ALA A 1 195 ? 15.708 -4.465 -12.111 1.00 87.19 195 ALA A O 1
ATOM 1525 N N . GLY A 1 196 ? 16.209 -2.321 -11.648 1.00 89.12 196 GLY A N 1
ATOM 1526 C CA . GLY A 1 196 ? 15.258 -2.137 -10.554 1.00 89.12 196 GLY A CA 1
ATOM 1527 C C . GLY A 1 196 ? 13.807 -2.316 -11.000 1.00 89.12 196 GLY A C 1
ATOM 1528 O O . GLY A 1 196 ? 13.072 -3.100 -10.401 1.00 89.12 196 GLY A O 1
ATOM 1529 N N . ALA A 1 197 ? 13.397 -1.670 -12.093 1.00 92.44 197 ALA A N 1
ATOM 1530 C CA . ALA A 1 197 ? 12.051 -1.803 -12.646 1.00 92.44 197 ALA A CA 1
ATOM 1531 C C . ALA A 1 197 ? 11.747 -3.245 -13.082 1.00 92.44 197 ALA A C 1
ATOM 1533 O O . ALA A 1 197 ? 10.667 -3.763 -12.792 1.00 92.44 197 ALA A O 1
ATOM 1534 N N . TRP A 1 198 ? 12.702 -3.924 -13.724 1.00 91.12 198 TRP A N 1
ATOM 1535 C CA . TRP A 1 198 ? 12.575 -5.344 -14.055 1.00 91.12 198 TRP A CA 1
ATOM 1536 C C . TRP A 1 198 ? 12.434 -6.218 -12.800 1.00 91.12 198 TRP A C 1
ATOM 1538 O O . TRP A 1 198 ? 11.547 -7.071 -12.744 1.00 91.12 198 TRP A O 1
ATOM 1548 N N . LEU A 1 199 ? 13.239 -5.977 -11.761 1.00 88.38 199 LEU A N 1
ATOM 1549 C CA . LEU A 1 199 ? 13.161 -6.736 -10.511 1.00 88.38 199 LEU A CA 1
ATOM 1550 C C . LEU A 1 199 ? 11.817 -6.518 -9.805 1.00 88.38 199 LEU A C 1
ATOM 1552 O O . LEU A 1 199 ? 11.224 -7.477 -9.318 1.00 88.38 199 LEU A O 1
ATOM 1556 N N . LEU A 1 200 ? 11.296 -5.288 -9.806 1.00 92.00 200 LEU A N 1
ATOM 1557 C CA . LEU A 1 200 ? 9.949 -4.986 -9.318 1.00 92.00 200 LEU A CA 1
ATOM 1558 C C . LEU A 1 200 ? 8.893 -5.815 -10.061 1.00 92.00 200 LEU A C 1
ATOM 1560 O O . LEU A 1 200 ? 7.999 -6.370 -9.428 1.00 92.00 200 LEU A O 1
ATOM 1564 N N . GLY A 1 201 ? 9.006 -5.929 -11.387 1.00 92.56 201 GLY A N 1
ATOM 1565 C CA . GLY A 1 201 ? 8.124 -6.770 -12.198 1.00 92.56 201 GLY A CA 1
ATOM 1566 C C . GLY A 1 201 ? 8.156 -8.238 -11.776 1.00 92.56 201 GLY A C 1
ATOM 1567 O O . GLY A 1 201 ? 7.100 -8.841 -11.580 1.00 92.56 201 GLY A O 1
ATOM 1568 N N . ARG A 1 202 ? 9.357 -8.793 -11.570 1.00 89.06 202 ARG A N 1
ATOM 1569 C CA . ARG A 1 202 ? 9.548 -10.178 -11.102 1.00 89.06 202 ARG A CA 1
ATOM 1570 C C . ARG A 1 202 ? 8.967 -10.386 -9.700 1.00 89.06 202 ARG A C 1
ATOM 1572 O O . ARG A 1 202 ? 8.274 -11.372 -9.465 1.00 89.06 202 ARG A O 1
ATOM 1579 N N . ASP A 1 203 ? 9.191 -9.438 -8.792 1.00 89.12 203 ASP A N 1
ATOM 1580 C CA . ASP A 1 203 ? 8.672 -9.486 -7.420 1.00 89.12 203 ASP A CA 1
ATOM 1581 C C . ASP A 1 203 ? 7.146 -9.439 -7.391 1.00 89.12 203 ASP A C 1
ATOM 1583 O O . ASP A 1 203 ? 6.517 -10.194 -6.650 1.00 89.12 203 ASP A O 1
ATOM 1587 N N . VAL A 1 204 ? 6.546 -8.590 -8.229 1.00 91.62 204 VAL A N 1
ATOM 1588 C CA . VAL A 1 204 ? 5.096 -8.548 -8.424 1.00 91.62 204 VAL A CA 1
ATOM 1589 C C . VAL A 1 204 ? 4.595 -9.877 -8.999 1.00 91.62 204 VAL A C 1
ATOM 1591 O O . VAL A 1 204 ? 3.648 -10.443 -8.462 1.00 91.62 204 VAL A O 1
ATOM 1594 N N . ALA A 1 205 ? 5.233 -10.435 -10.030 1.00 89.94 205 ALA A N 1
ATOM 1595 C CA . ALA A 1 205 ? 4.809 -11.715 -10.603 1.00 89.94 205 ALA A CA 1
ATOM 1596 C C . ALA A 1 205 ? 4.841 -12.868 -9.590 1.00 89.94 205 ALA A C 1
ATOM 1598 O O . ALA A 1 205 ? 3.920 -13.681 -9.558 1.00 89.94 205 ALA A O 1
ATOM 1599 N N . ALA A 1 206 ? 5.862 -12.909 -8.732 1.00 87.00 206 ALA A N 1
ATOM 1600 C CA . ALA A 1 206 ? 6.032 -13.965 -7.738 1.0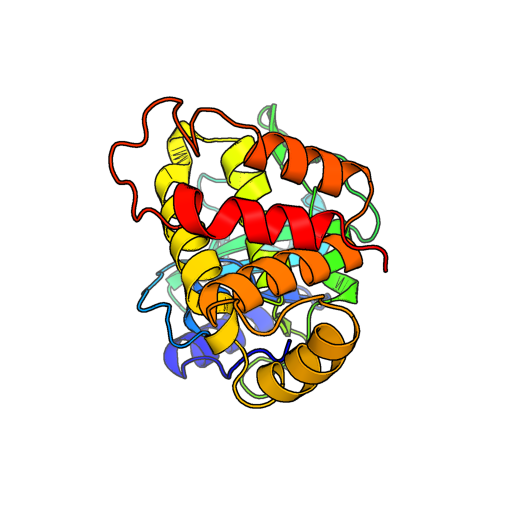0 87.00 206 ALA A CA 1
ATOM 1601 C C . ALA A 1 206 ? 4.968 -13.952 -6.625 1.00 87.00 206 ALA A C 1
ATOM 1603 O O . ALA A 1 206 ? 4.764 -14.978 -5.978 1.00 87.00 206 ALA A O 1
ATOM 1604 N N . MET A 1 207 ? 4.300 -12.817 -6.384 1.00 85.25 207 MET A N 1
ATOM 1605 C CA . MET A 1 207 ? 3.336 -12.672 -5.285 1.00 85.25 207 MET A CA 1
ATOM 1606 C C . MET A 1 207 ? 1.868 -12.653 -5.710 1.00 85.25 207 MET A C 1
ATOM 1608 O O . MET A 1 207 ? 1.002 -12.680 -4.840 1.00 85.25 207 MET A O 1
ATOM 1612 N N . LEU A 1 208 ? 1.561 -12.525 -7.003 1.00 84.06 208 LEU A N 1
ATOM 1613 C CA . LEU A 1 208 ? 0.186 -12.305 -7.450 1.00 84.06 208 LEU A CA 1
ATOM 1614 C C . LEU A 1 208 ? -0.539 -13.579 -7.868 1.00 84.06 208 LEU A C 1
ATOM 1616 O O . LEU A 1 208 ? -0.012 -14.434 -8.575 1.00 84.06 208 LEU A O 1
ATOM 1620 N N . SER A 1 209 ? -1.821 -13.629 -7.514 1.00 80.50 209 SER A N 1
ATOM 1621 C CA . SER A 1 209 ? -2.796 -14.516 -8.135 1.00 80.50 209 SER A CA 1
ATOM 1622 C C . SER A 1 209 ? -3.026 -14.155 -9.612 1.00 80.50 209 SER A C 1
ATOM 1624 O O . SER A 1 209 ? -2.718 -13.051 -10.076 1.00 80.50 209 SER A O 1
ATOM 1626 N N . ALA A 1 210 ? -3.691 -15.050 -10.348 1.00 80.75 210 ALA A N 1
ATOM 1627 C CA . ALA A 1 210 ? -4.103 -14.782 -11.726 1.00 80.75 210 ALA A CA 1
ATOM 1628 C C . ALA A 1 210 ? -5.050 -13.566 -11.859 1.00 80.75 210 ALA A C 1
ATOM 1630 O O . ALA A 1 210 ? -4.940 -12.799 -12.815 1.00 80.75 210 ALA A O 1
ATOM 1631 N N . ALA A 1 211 ? -5.970 -13.352 -10.912 1.00 78.38 211 ALA A N 1
ATOM 1632 C CA . ALA A 1 211 ? -6.942 -12.259 -10.999 1.00 78.38 211 ALA A CA 1
ATOM 1633 C C . ALA A 1 211 ? -6.348 -10.896 -10.593 1.00 78.38 211 ALA A C 1
ATOM 1635 O O . ALA A 1 211 ? -6.715 -9.860 -11.168 1.00 78.38 211 ALA A O 1
ATOM 1636 N N . ALA A 1 212 ? -5.395 -10.872 -9.657 1.00 80.94 212 ALA A N 1
ATOM 1637 C CA . ALA A 1 212 ? -4.618 -9.671 -9.368 1.00 80.94 212 ALA A CA 1
ATOM 1638 C C . ALA A 1 212 ? -3.671 -9.327 -10.533 1.00 80.94 212 ALA A C 1
ATOM 1640 O O . ALA A 1 212 ? -3.601 -8.163 -10.933 1.00 80.94 212 ALA A O 1
ATOM 1641 N N . MET A 1 213 ? -3.040 -10.338 -11.144 1.00 88.25 213 MET A N 1
ATOM 1642 C CA . MET A 1 213 ? -2.206 -10.187 -12.341 1.00 88.25 213 MET A CA 1
ATOM 1643 C C . MET A 1 213 ? -2.977 -9.545 -13.502 1.00 88.25 213 MET A C 1
ATOM 1645 O O . MET A 1 213 ? -2.471 -8.631 -14.149 1.00 88.25 213 MET A O 1
ATOM 1649 N N . GLU A 1 214 ? -4.230 -9.945 -13.732 1.00 88.69 214 GLU A N 1
ATOM 1650 C CA . GLU A 1 214 ? -5.073 -9.326 -14.764 1.00 88.69 214 GLU A CA 1
ATOM 1651 C C . GLU A 1 214 ? -5.311 -7.831 -14.500 1.00 88.69 214 GLU A C 1
ATOM 1653 O O . GLU A 1 214 ? -5.252 -7.006 -15.411 1.00 88.69 214 GLU A O 1
ATOM 1658 N N . THR A 1 215 ? -5.522 -7.442 -13.238 1.00 87.94 215 THR A N 1
ATOM 1659 C CA . THR A 1 215 ? -5.666 -6.020 -12.877 1.00 87.94 215 THR A CA 1
ATOM 1660 C C . THR A 1 215 ? -4.388 -5.233 -13.158 1.00 87.94 215 THR A C 1
ATOM 1662 O O . THR A 1 215 ? -4.463 -4.141 -13.721 1.00 87.94 215 THR A O 1
ATOM 1665 N N . VAL A 1 216 ? -3.222 -5.797 -12.830 1.00 90.88 216 VAL A N 1
ATOM 1666 C CA . VAL A 1 216 ? -1.919 -5.192 -13.152 1.00 90.88 216 VAL A CA 1
ATOM 1667 C C . VAL A 1 216 ? -1.736 -5.065 -14.664 1.00 90.88 216 VAL A C 1
ATOM 1669 O O . VAL A 1 216 ? -1.363 -3.997 -15.142 1.00 90.88 216 VAL A O 1
ATOM 1672 N N . ARG A 1 217 ? -2.080 -6.098 -15.444 1.00 91.50 217 ARG A N 1
ATOM 1673 C CA . ARG A 1 217 ? -2.008 -6.065 -16.916 1.00 91.50 217 ARG A CA 1
ATOM 1674 C C . ARG A 1 217 ? -2.937 -5.022 -17.538 1.00 91.50 217 ARG A C 1
ATOM 1676 O O . ARG A 1 217 ? -2.568 -4.358 -18.509 1.00 91.50 217 ARG A O 1
ATOM 1683 N N . ARG A 1 218 ? -4.119 -4.819 -16.957 1.00 90.69 218 ARG A N 1
ATOM 1684 C CA . ARG A 1 218 ? -5.029 -3.737 -17.357 1.00 90.69 218 ARG A CA 1
ATOM 1685 C C . ARG A 1 218 ? -4.478 -2.359 -17.011 1.00 90.69 218 ARG A C 1
ATOM 1687 O O . ARG A 1 218 ? -4.617 -1.454 -17.829 1.00 90.69 218 ARG A O 1
ATOM 1694 N N . PHE A 1 219 ? -3.855 -2.210 -15.842 1.00 91.81 219 PHE A N 1
ATOM 1695 C CA . PHE A 1 219 ? -3.192 -0.971 -15.444 1.00 91.81 219 PHE A CA 1
ATOM 1696 C C . PHE A 1 219 ? -2.111 -0.601 -16.461 1.00 91.81 219 PHE A C 1
ATOM 1698 O O . PHE A 1 219 ? -2.230 0.422 -17.121 1.00 91.81 219 PHE A O 1
ATOM 1705 N N . VAL A 1 220 ? -1.123 -1.468 -16.686 1.00 89.25 220 VAL A N 1
ATOM 1706 C CA . VAL A 1 220 ? 0.013 -1.188 -17.587 1.00 89.25 220 VAL A CA 1
ATOM 1707 C C . VAL A 1 220 ? -0.383 -0.982 -19.055 1.00 89.25 220 VAL A C 1
ATOM 1709 O O . VAL A 1 220 ? 0.336 -0.314 -19.787 1.00 89.25 220 VAL A O 1
ATOM 1712 N N . SER A 1 221 ? -1.530 -1.518 -19.486 1.00 86.38 221 SER A N 1
ATOM 1713 C CA . SER A 1 221 ? -2.075 -1.314 -20.840 1.00 86.38 221 SER A CA 1
ATOM 1714 C C . SER A 1 221 ? -2.956 -0.061 -20.962 1.00 86.38 221 SER A C 1
ATOM 1716 O O . SER A 1 221 ? -3.515 0.212 -22.027 1.00 86.38 221 SER A O 1
ATOM 1718 N N . SER A 1 222 ? -3.148 0.686 -19.874 1.00 86.06 222 SER A N 1
ATOM 1719 C CA . SER A 1 222 ? -4.008 1.864 -19.851 1.00 86.06 222 SER A CA 1
ATOM 1720 C C . SER A 1 222 ? -3.365 3.041 -20.586 1.00 86.06 222 SER A C 1
ATOM 1722 O O . SER A 1 222 ? -2.297 3.529 -20.215 1.00 86.06 222 SER A O 1
ATOM 1724 N N . ARG A 1 223 ? -4.082 3.578 -21.580 1.00 75.94 223 ARG A N 1
ATOM 1725 C CA . ARG A 1 223 ? -3.677 4.771 -22.350 1.00 75.94 223 ARG A CA 1
ATOM 1726 C C . ARG A 1 223 ? -3.522 6.036 -21.499 1.00 75.94 223 ARG A C 1
ATOM 1728 O O . ARG A 1 223 ? -2.900 6.990 -21.940 1.00 75.94 223 ARG A O 1
ATOM 1735 N N . ALA A 1 224 ? -4.092 6.057 -20.295 1.00 75.56 224 ALA A N 1
ATOM 1736 C CA . ALA A 1 224 ? -3.948 7.178 -19.368 1.00 75.56 224 ALA A CA 1
ATOM 1737 C C . ALA A 1 224 ? -2.591 7.194 -18.637 1.00 75.56 224 ALA A C 1
ATOM 1739 O O . ALA A 1 224 ? -2.297 8.157 -17.936 1.00 75.56 224 ALA A O 1
ATOM 1740 N N . ILE A 1 225 ? -1.786 6.134 -18.770 1.00 71.81 225 ILE A N 1
ATOM 1741 C CA . ILE A 1 225 ? -0.472 6.004 -18.123 1.00 71.81 225 ILE A CA 1
ATOM 1742 C C . ILE A 1 225 ? 0.648 6.287 -19.118 1.00 71.81 225 ILE A C 1
ATOM 1744 O O . ILE A 1 225 ? 1.579 7.019 -18.801 1.00 71.81 225 ILE A O 1
ATOM 1748 N N . VAL A 1 226 ? 0.524 5.736 -20.328 1.00 65.88 226 VAL A N 1
ATOM 1749 C CA . VAL A 1 226 ? 1.402 6.027 -21.463 1.00 65.88 226 VAL A CA 1
ATOM 1750 C C . VAL A 1 226 ? 0.514 6.473 -22.629 1.00 65.88 226 VAL A C 1
ATOM 1752 O O . VAL A 1 226 ? -0.044 5.619 -23.327 1.00 65.88 226 VAL A O 1
ATOM 1755 N N . PRO A 1 227 ? 0.295 7.786 -22.817 1.00 59.59 227 PRO A N 1
ATOM 1756 C CA . PRO A 1 227 ? -0.393 8.278 -24.006 1.00 59.59 227 PRO A CA 1
ATOM 1757 C C . PRO A 1 227 ? 0.427 7.959 -25.272 1.00 59.59 227 PRO A C 1
ATOM 1759 O O . PRO A 1 227 ? 1.646 7.821 -25.207 1.00 59.59 227 PRO A O 1
ATOM 1762 N N . GLU A 1 228 ? -0.242 7.825 -26.428 1.00 57.94 228 GLU A N 1
ATOM 1763 C CA . GLU A 1 228 ? 0.407 7.517 -27.726 1.00 57.94 228 GLU A CA 1
ATOM 1764 C C . GLU A 1 228 ? 1.494 8.548 -28.100 1.00 57.94 228 GLU A C 1
ATOM 1766 O O . GLU A 1 228 ? 2.463 8.207 -28.776 1.00 57.94 228 GLU A O 1
ATOM 1771 N N . GLU A 1 229 ? 1.370 9.774 -27.589 1.00 60.22 229 GLU A N 1
ATOM 1772 C CA . GLU A 1 229 ? 2.389 10.820 -27.609 1.00 60.22 229 GLU A CA 1
ATOM 1773 C C . GLU A 1 229 ? 2.729 11.172 -26.155 1.00 60.22 229 GLU A C 1
ATOM 1775 O O . GLU A 1 229 ? 1.951 11.834 -25.466 1.00 60.22 229 GLU A O 1
ATOM 1780 N N . ALA A 1 230 ? 3.861 10.681 -25.648 1.00 61.50 230 ALA A N 1
ATOM 1781 C CA . ALA A 1 230 ? 4.307 11.033 -24.306 1.00 61.50 230 ALA A CA 1
ATOM 1782 C C . ALA A 1 230 ? 4.728 12.509 -24.259 1.00 61.50 230 ALA A C 1
ATOM 1784 O O . ALA A 1 230 ? 5.638 12.914 -24.981 1.00 61.50 230 ALA A O 1
ATOM 1785 N N . GLU A 1 231 ? 4.089 13.295 -23.388 1.00 70.38 231 GLU A N 1
ATOM 1786 C CA . GLU A 1 231 ? 4.437 14.708 -23.175 1.00 70.38 231 GLU A CA 1
ATOM 1787 C C . GLU A 1 231 ? 5.876 14.875 -22.655 1.00 70.38 231 GLU A C 1
ATOM 1789 O O . GLU A 1 231 ? 6.540 15.857 -22.986 1.00 70.38 231 GLU A O 1
ATOM 1794 N N . ASP A 1 232 ? 6.373 13.895 -21.892 1.00 82.12 232 ASP A N 1
ATOM 1795 C CA . ASP A 1 232 ? 7.750 13.827 -21.406 1.00 82.12 232 ASP A CA 1
ATOM 1796 C C . ASP A 1 232 ? 8.394 12.473 -21.782 1.00 82.12 232 ASP A C 1
ATOM 1798 O O . ASP A 1 232 ? 8.009 11.434 -21.234 1.00 82.12 232 ASP A O 1
ATOM 1802 N N . PRO A 1 233 ? 9.389 12.441 -22.692 1.00 82.50 233 PRO A N 1
ATOM 1803 C CA . PRO A 1 233 ? 10.084 11.210 -23.070 1.00 82.50 233 PRO A CA 1
ATOM 1804 C C . PRO A 1 233 ? 10.940 10.621 -21.938 1.00 82.50 233 PRO A C 1
ATOM 1806 O O . PRO A 1 233 ? 11.402 9.485 -22.059 1.00 82.50 233 PRO A O 1
ATOM 1809 N N . HIS A 1 234 ? 11.167 11.371 -20.857 1.00 87.69 234 HIS A N 1
ATOM 1810 C CA . HIS A 1 234 ? 11.904 10.929 -19.678 1.00 87.69 234 HIS A CA 1
ATOM 1811 C C . HIS A 1 234 ? 10.996 10.422 -18.545 1.00 87.69 234 HIS A C 1
ATOM 1813 O O . HIS A 1 234 ? 11.520 9.958 -17.532 1.00 87.69 234 HIS A O 1
ATOM 1819 N N . ASP A 1 235 ? 9.665 10.441 -18.707 1.00 90.81 235 ASP A N 1
ATOM 1820 C CA . ASP A 1 235 ? 8.731 9.918 -17.701 1.00 90.81 235 ASP A CA 1
ATOM 1821 C C . ASP A 1 235 ? 9.071 8.441 -17.374 1.00 90.81 235 ASP A C 1
ATOM 1823 O O . ASP A 1 235 ? 9.247 7.628 -18.291 1.00 90.81 235 ASP A O 1
ATOM 1827 N N . PRO A 1 236 ? 9.159 8.042 -16.089 1.00 93.06 236 PRO A N 1
ATOM 1828 C CA . PRO A 1 236 ? 9.370 6.649 -15.691 1.00 93.06 236 PRO A CA 1
ATOM 1829 C C . PRO A 1 236 ? 8.378 5.650 -16.305 1.00 93.06 236 PRO A C 1
ATOM 1831 O O . PRO A 1 236 ? 8.746 4.510 -16.592 1.00 93.06 236 PRO A O 1
ATOM 1834 N N . PHE A 1 237 ? 7.129 6.042 -16.567 1.00 92.94 237 PHE A N 1
ATOM 1835 C CA . PHE A 1 237 ? 6.189 5.168 -17.273 1.00 92.94 237 PHE A CA 1
ATOM 1836 C C . PHE A 1 237 ? 6.557 4.950 -18.744 1.00 92.94 237 PHE A C 1
ATOM 1838 O O . PHE A 1 237 ? 6.214 3.913 -19.303 1.00 92.94 237 PHE A O 1
ATOM 1845 N N . VAL A 1 238 ? 7.285 5.873 -19.370 1.00 90.31 238 VAL A N 1
ATOM 1846 C CA . VAL A 1 238 ? 7.791 5.716 -20.741 1.00 90.31 238 VAL A CA 1
ATOM 1847 C C . VAL A 1 238 ? 9.084 4.905 -20.736 1.00 90.31 238 VAL A C 1
ATOM 1849 O O . VAL A 1 238 ? 9.249 3.969 -21.519 1.00 90.31 238 VAL A O 1
ATOM 1852 N N . THR A 1 239 ? 10.005 5.242 -19.835 1.00 92.56 239 THR A N 1
ATOM 1853 C CA . THR A 1 239 ? 11.381 4.728 -19.856 1.00 92.56 239 THR A CA 1
ATOM 1854 C C . THR A 1 239 ? 11.558 3.405 -19.107 1.00 92.56 239 THR A C 1
ATOM 1856 O O . THR A 1 239 ? 12.399 2.595 -19.504 1.00 92.56 239 THR A O 1
ATOM 1859 N N . LEU A 1 240 ? 10.765 3.150 -18.058 1.00 94.44 240 LEU A N 1
ATOM 1860 C CA . LEU A 1 240 ? 10.961 2.036 -17.119 1.00 94.44 240 LEU A CA 1
ATOM 1861 C C . LEU A 1 240 ? 9.825 1.006 -17.119 1.00 94.44 240 LEU A C 1
ATOM 1863 O O . LEU A 1 240 ? 10.077 -0.175 -16.870 1.00 94.44 240 LEU A O 1
ATOM 1867 N N . LEU A 1 241 ? 8.595 1.388 -17.477 1.00 93.38 241 LEU A N 1
ATOM 1868 C CA . LEU A 1 241 ? 7.473 0.442 -17.567 1.00 93.38 241 LEU A CA 1
ATOM 1869 C C . LEU A 1 241 ? 7.740 -0.757 -18.503 1.00 93.38 241 LEU A C 1
ATOM 1871 O O . LEU A 1 241 ? 7.383 -1.876 -18.125 1.00 93.38 241 LEU A O 1
ATOM 1875 N N . PRO A 1 242 ? 8.409 -0.609 -19.669 1.00 92.31 242 PRO A N 1
ATOM 1876 C CA . PRO A 1 242 ? 8.760 -1.760 -20.504 1.00 92.31 242 PRO A CA 1
ATOM 1877 C C . PRO A 1 242 ? 9.653 -2.785 -19.791 1.00 92.31 242 PRO A C 1
ATOM 1879 O O . PRO A 1 242 ? 9.568 -3.982 -20.069 1.00 92.31 242 PRO A O 1
ATOM 1882 N N . TRP A 1 243 ? 10.503 -2.337 -18.865 1.00 91.88 243 TRP A N 1
ATOM 1883 C CA . TRP A 1 243 ? 11.376 -3.207 -18.078 1.00 91.88 243 TRP A CA 1
ATOM 1884 C C . TRP A 1 243 ? 10.601 -3.922 -16.979 1.00 91.88 243 TRP A C 1
ATOM 1886 O O . TRP A 1 243 ? 10.739 -5.137 -16.844 1.00 91.88 243 TRP A O 1
ATOM 1896 N N . PHE A 1 244 ? 9.704 -3.210 -16.293 1.00 93.69 244 PHE A N 1
ATOM 1897 C CA . PHE A 1 244 ? 8.737 -3.813 -15.374 1.00 93.69 244 PHE A CA 1
ATOM 1898 C C . PHE A 1 244 ? 7.918 -4.922 -16.046 1.00 93.69 244 PHE A C 1
ATOM 1900 O O . PHE A 1 244 ? 7.818 -6.020 -15.505 1.00 93.69 244 PHE A O 1
ATOM 1907 N N . LEU A 1 245 ? 7.407 -4.690 -17.260 1.00 92.75 245 LEU A N 1
ATOM 1908 C CA . LEU A 1 245 ? 6.668 -5.701 -18.027 1.00 92.75 245 LEU A CA 1
ATOM 1909 C C . LEU A 1 245 ? 7.512 -6.943 -18.333 1.00 92.75 245 LEU A C 1
ATOM 1911 O O . LEU A 1 245 ? 7.053 -8.065 -18.144 1.00 92.75 245 LEU A O 1
ATOM 1915 N N . ARG A 1 246 ? 8.771 -6.760 -18.745 1.00 90.75 246 ARG A N 1
ATOM 1916 C CA . ARG A 1 246 ? 9.698 -7.885 -18.960 1.00 90.75 246 ARG A CA 1
ATOM 1917 C C . ARG A 1 246 ? 9.962 -8.676 -17.681 1.00 90.75 246 ARG A C 1
ATOM 1919 O O . ARG A 1 246 ? 10.150 -9.885 -17.758 1.00 90.75 246 ARG A O 1
ATOM 1926 N N . GLY A 1 247 ? 10.004 -8.003 -16.534 1.00 89.62 247 GLY A N 1
ATOM 1927 C CA . GLY A 1 247 ? 10.102 -8.647 -15.226 1.00 89.62 247 GLY A CA 1
ATOM 1928 C C . GLY A 1 247 ? 8.853 -9.456 -14.899 1.00 89.62 247 GLY A C 1
ATOM 1929 O O . GLY A 1 247 ? 8.948 -10.610 -14.493 1.00 89.62 247 GLY A O 1
ATOM 1930 N N . LEU A 1 248 ? 7.682 -8.873 -15.156 1.00 90.50 248 LEU A N 1
ATOM 1931 C CA . LEU A 1 248 ? 6.382 -9.502 -14.935 1.00 90.50 248 LEU A CA 1
ATOM 1932 C C . LEU A 1 248 ? 6.201 -10.789 -15.759 1.00 90.50 248 LEU A C 1
ATOM 1934 O O . LEU A 1 248 ? 5.598 -11.747 -15.286 1.00 90.50 248 LEU A O 1
ATOM 1938 N N . ASP A 1 249 ? 6.738 -10.807 -16.982 1.00 89.44 249 ASP A N 1
ATOM 1939 C CA . ASP A 1 249 ? 6.688 -11.95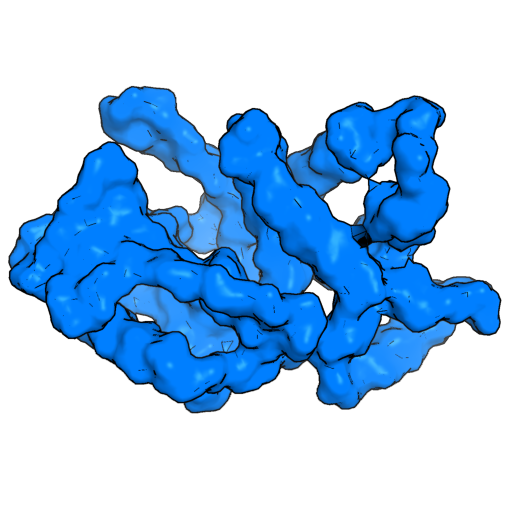3 -17.898 1.00 89.44 249 ASP A CA 1
ATOM 1940 C C . ASP A 1 249 ? 7.886 -12.913 -17.754 1.00 89.44 249 ASP A C 1
ATOM 1942 O O . ASP A 1 249 ? 7.945 -13.945 -18.436 1.00 89.44 249 ASP A O 1
ATOM 1946 N N . SER A 1 250 ? 8.858 -12.592 -16.893 1.00 82.38 250 SER A N 1
ATOM 1947 C CA . SER A 1 250 ? 9.980 -13.491 -16.620 1.00 82.38 250 SER A CA 1
ATOM 1948 C C . SER A 1 250 ? 9.468 -14.739 -15.897 1.00 82.38 250 SER A C 1
ATOM 1950 O O . SER A 1 250 ? 8.666 -14.655 -14.968 1.00 82.38 250 SER A O 1
ATOM 1952 N N . ARG A 1 251 ? 9.869 -15.923 -16.374 1.00 58.41 251 ARG A N 1
ATOM 1953 C CA . ARG A 1 251 ? 9.463 -17.187 -15.747 1.00 58.41 251 ARG A CA 1
ATOM 1954 C C . ARG A 1 251 ? 10.073 -17.258 -14.348 1.00 58.41 251 ARG A C 1
ATOM 1956 O O . ARG A 1 251 ? 11.266 -16.998 -14.202 1.00 58.41 251 ARG A O 1
ATOM 1963 N N . THR A 1 252 ? 9.248 -17.594 -13.361 1.00 54.69 252 THR A N 1
ATOM 1964 C CA . THR A 1 252 ? 9.693 -17.994 -12.024 1.00 54.69 252 THR A CA 1
ATOM 1965 C C . THR A 1 252 ? 10.430 -19.323 -12.048 1.00 54.69 252 THR A C 1
ATOM 1967 O O . THR A 1 252 ? 10.106 -20.180 -12.906 1.00 54.69 252 THR A O 1
#

Nearest PDB structures (foldseek):
  4jxt-assembly1_A  TM=3.775E-01  e=4.085E+00  Homo sapiens
  1u6g-assembly1_C  TM=3.647E-01  e=7.497E+00  Homo sapiens
  4nac-assembly1_A  TM=2.639E-01  e=4.562E+00  Homo sapiens
  4hfg-assembly1_B  TM=2.643E-01  e=5.095E+00  Homo sapiens
  2qmr-assembly4_D  TM=1.954E-01  e=2.486E+00  Homo sapiens

Mean predicted aligned error: 6.1 Å

Sequence (252 aa):
MRVPPLDAGYEAQLVAIAADLPDKPLVLVGGVALSMYPFFDRKTDDLDLVIASDDAAIYEALSDSPAWTSTRLRFRWRHERTRTLVDVLPFQPGSEDALELPDGHRLSRKGMAHLGDVAQHVGSVPAHVRVAPLAAITVLKMVAWMDRPAERAKDLADLRLILANYEQGAPGDYSDRLVDAWYDAPRTDWSLEQAGAWLLGRDVAAMLSAAAMETVRRFVSSRAIVPEEAEDPHDPFVTLLPWFLRGLDSRT

Secondary structure (DSSP, 8-state):
-PPPPPPHHHHHHHHHHHHTS-SS-EEEEHHHHHTTSTT-----SEEEEEESS-HHHHHHHHHS-TTEEE-SSTTEEEETTT--EEEEEE--TT--SPEEPTTS-EE--TTTTTHHHH-B--TTS-TTEEE--HHHHHHHHHHHHHH-TTT-HHHHHHHHHHHHHGGGGSTTHHHHHHHHHHHHS--TT--HHHHHHHHHHHHHHHH--HHHHHHHHHHHT-TTTS-SS-S-TT-HHHHTHHHHHHHHTS--

Radius of gyration: 18.34 Å; Cα contacts (8 Å, |Δi|>4): 409; chains: 1; bounding box: 50×33×51 Å

Foldseek 3Di:
DDFAAFDPLVLVVQVLVVVLFPLFQKEWAPDRSLVSFPLDPDDDQATEIETADDLVVRQVSQVPDPQWDDDPDSQWIQGNPSRGIYRYHYDHAPDQDWDQDPVRDTHGCQLVNQQVVQFADDPSHPPSYTYGQPLSNLLVLLLVCLVPVPVRVVSLVVNQSCLQCQLRRDVPVSVVVLVVVVVVPPDPPDDSSLSSLLQSLLVNLVRHDPVSLVSVVCSLPDCVNPPPDDPDCPRSNNVRSVSSVNSVPDDD

pLDDT: mean 85.67, std 11.44, range [45.59, 98.25]